Protein AF-A0A838UKL6-F1 (afdb_monomer_lite)

Secondary structure (DSSP, 8-state):
-----TT-EEEE-SEE--SSEEEEESEEEEE-TT-EE-SSEEEEE--TTS--EEEEE-SEEEE-SEEEE-TTEEEEE-TT-EEEE-S-EEE--SSS-EEEEEEEEEEE-SS-EEE-TTEEEEEEEEEE--SSEEEE-S-EEE-SEEEE-TT-EEEE-SSEEEE-S-EEE-SEEEESSEEEE-SS-EE-SSEEEE-SEEEESSEEEE-SSEEEE-S-EEES-EEEEETT-EEEE-S-B-TT-EEEEESSS-EEEETTGGGB-SEEE---TT-EEEETT---SEEEEETTTEEEEEETTEEEEEEEEES--TT-EEEEEE-SSSSEEEEEESPPPS-THHHHHHHHT-S--PPPPPP---

Foldseek 3Di:
DPQDDQDDEEEDAAEDDDQAEAEFEHYEYEDEANYEYHYQEYEYDYHPVRHAYEYEYYAEYEDAHEYEQEFRYEYEAEANHEYEYAAEYEFYHDPHEREYAYAHEYEDAHYEYEDAPRYYYHYQYYYYNYLHEYEYHEAYEYAHEYEDAANYEYEDAQYEYEYAHEYEFAYEYHYAHEYEYAPYEYEYDAEGEYAYEYAYPHEYEDAAHEYAYCEEYHHQYEYEYEAQGEYHYLYAYDQNYAYEYHYAQYEYHYNPQARHNHEYAQQAARYKYKDPLDDFDDWDADPQRWTFTHRVPHTPHTHHYDDDCVQKDWDWDDPVRNIIIIHIDRGPHHDVPVVVVVVVVPPPPDDDDDDDDD

pLDDT: mean 90.01, std 14.43, range [39.16, 98.75]

Structure (mmCIF, N/CA/C/O backbone):
data_AF-A0A838UKL6-F1
#
_entry.id   AF-A0A838UKL6-F1
#
loop_
_atom_site.group_PDB
_atom_site.id
_atom_site.type_symbol
_atom_site.label_atom_id
_atom_site.label_alt_id
_atom_site.label_comp_id
_atom_site.label_asym_id
_atom_site.label_entity_id
_atom_site.label_seq_id
_atom_site.pdbx_PDB_ins_code
_atom_site.Cartn_x
_atom_site.Cartn_y
_atom_site.Cartn_z
_atom_site.occupancy
_atom_site.B_iso_or_equiv
_atom_site.auth_seq_id
_atom_site.auth_comp_id
_atom_site.auth_asym_id
_atom_site.auth_atom_id
_atom_site.pdbx_PDB_model_num
ATOM 1 N N . MET A 1 1 ? 31.087 -0.407 -27.164 1.00 39.88 1 MET A N 1
ATOM 2 C CA . MET A 1 1 ? 30.559 0.956 -26.959 1.00 39.88 1 MET A CA 1
ATOM 3 C C . MET A 1 1 ? 29.978 1.382 -28.295 1.00 39.88 1 MET A C 1
ATOM 5 O O . MET A 1 1 ? 30.748 1.587 -29.220 1.00 39.88 1 MET A O 1
ATOM 9 N N . LEU A 1 2 ? 28.656 1.371 -28.451 1.00 46.66 2 LEU A N 1
ATOM 10 C CA . LEU A 1 2 ? 28.012 1.980 -29.616 1.00 46.66 2 LEU A CA 1
ATOM 11 C C . LEU A 1 2 ? 27.621 3.385 -29.152 1.00 46.66 2 LEU A C 1
ATOM 13 O O . LEU A 1 2 ? 26.660 3.533 -28.409 1.00 46.66 2 LEU A O 1
ATOM 17 N N . GLY A 1 3 ? 28.463 4.380 -29.434 1.00 41.91 3 GLY A N 1
ATOM 18 C CA . GLY A 1 3 ? 28.125 5.782 -29.188 1.00 41.91 3 GLY A CA 1
ATOM 19 C C . GLY A 1 3 ? 27.368 6.296 -30.402 1.00 41.91 3 GLY A C 1
ATOM 20 O O . GLY A 1 3 ? 27.997 6.527 -31.429 1.00 41.91 3 GLY A O 1
ATOM 21 N N . GLY A 1 4 ? 26.041 6.385 -30.307 1.00 44.72 4 GLY A N 1
ATOM 22 C CA . GLY A 1 4 ? 25.212 6.983 -31.352 1.00 44.72 4 GLY A CA 1
ATOM 23 C C . GLY A 1 4 ? 25.281 8.504 -31.267 1.00 44.72 4 GLY A C 1
ATOM 24 O O . GLY A 1 4 ? 25.184 9.070 -30.174 1.00 44.72 4 GLY A O 1
ATOM 25 N N . ASN A 1 5 ? 25.451 9.171 -32.407 1.00 50.12 5 ASN A N 1
ATOM 26 C CA . ASN A 1 5 ? 25.288 10.620 -32.473 1.00 50.12 5 ASN A CA 1
ATOM 27 C C . ASN A 1 5 ? 23.797 10.965 -32.302 1.00 50.12 5 ASN A C 1
ATOM 29 O O . ASN A 1 5 ? 22.925 10.111 -32.444 1.00 50.12 5 ASN A O 1
ATOM 33 N N . ALA A 1 6 ? 23.487 12.231 -32.012 1.00 45.41 6 ALA A N 1
ATOM 34 C CA . ALA A 1 6 ? 22.155 12.742 -31.647 1.00 45.41 6 ALA A CA 1
ATOM 35 C C . ALA A 1 6 ? 20.984 12.455 -32.623 1.00 45.41 6 ALA A C 1
ATOM 37 O O . ALA A 1 6 ? 19.849 12.825 -32.331 1.00 45.41 6 ALA A O 1
ATOM 38 N N . HIS A 1 7 ? 21.243 11.806 -33.760 1.00 52.06 7 HIS A N 1
ATOM 39 C CA . HIS A 1 7 ? 20.277 11.493 -34.812 1.00 52.06 7 HIS A CA 1
ATOM 40 C C . HIS A 1 7 ? 20.101 9.990 -35.081 1.00 52.06 7 HIS A C 1
ATOM 42 O O . HIS A 1 7 ? 19.285 9.626 -35.926 1.00 52.06 7 HIS A O 1
ATOM 48 N N . ASP A 1 8 ? 20.812 9.113 -34.369 1.00 72.06 8 ASP A N 1
ATOM 49 C CA . ASP A 1 8 ? 20.783 7.683 -34.667 1.00 72.06 8 ASP A CA 1
ATOM 50 C C . ASP A 1 8 ? 19.661 6.980 -33.891 1.00 72.06 8 ASP A C 1
ATOM 52 O O . ASP A 1 8 ? 19.612 6.983 -32.656 1.00 72.06 8 ASP A O 1
ATOM 56 N N . SER A 1 9 ? 18.744 6.359 -34.634 1.00 85.44 9 SER A N 1
ATOM 57 C CA . SER A 1 9 ? 17.760 5.418 -34.103 1.00 85.44 9 SER A CA 1
ATOM 58 C C . SER A 1 9 ? 18.275 3.990 -34.268 1.00 85.44 9 SER A C 1
ATOM 60 O O . SER A 1 9 ? 18.550 3.564 -35.390 1.00 85.44 9 SER A O 1
ATOM 62 N N . SER A 1 10 ? 18.365 3.228 -33.183 1.00 91.25 10 SER A N 1
ATOM 63 C CA . SER A 1 10 ? 18.747 1.811 -33.222 1.00 91.25 10 SER A CA 1
ATOM 64 C C . SER A 1 10 ? 17.587 0.925 -32.789 1.00 91.25 10 SER A C 1
ATOM 66 O O . SER A 1 10 ? 16.940 1.194 -31.782 1.00 91.25 10 SER A O 1
ATOM 68 N N . THR A 1 11 ? 17.338 -0.162 -33.515 1.00 92.69 11 THR A N 1
ATOM 69 C CA . THR A 1 11 ? 16.359 -1.181 -33.115 1.00 92.69 11 THR A CA 1
ATOM 70 C C . THR A 1 11 ? 17.072 -2.501 -32.881 1.00 92.69 11 THR A C 1
ATOM 72 O O . THR A 1 11 ? 17.776 -2.994 -33.759 1.00 92.69 11 THR A O 1
ATOM 75 N N . PHE A 1 12 ? 16.878 -3.074 -31.700 1.00 91.31 12 PHE A N 1
ATOM 76 C CA . PHE A 1 12 ? 17.316 -4.421 -31.368 1.00 91.31 12 PHE A CA 1
ATOM 77 C C . PHE A 1 12 ? 16.177 -5.402 -31.629 1.00 91.31 12 PHE A C 1
ATOM 79 O O . PHE A 1 12 ? 15.019 -5.119 -31.326 1.00 91.31 12 PHE A O 1
ATOM 86 N N . ALA A 1 13 ? 16.526 -6.556 -32.186 1.00 87.62 13 ALA A N 1
ATOM 87 C CA . ALA A 1 13 ? 15.647 -7.705 -32.326 1.00 87.62 13 ALA A CA 1
ATOM 88 C C . ALA A 1 13 ? 16.456 -8.976 -32.038 1.00 87.62 13 ALA A C 1
ATOM 90 O O . ALA A 1 13 ? 17.648 -9.042 -32.347 1.00 87.62 13 ALA A O 1
ATOM 91 N N . GLY A 1 14 ? 15.814 -9.985 -31.446 1.00 89.56 14 GLY A N 1
ATOM 92 C CA . GLY A 1 14 ? 16.476 -11.228 -31.050 1.00 89.56 14 GLY A CA 1
ATOM 93 C C . GLY A 1 14 ? 17.365 -11.079 -29.810 1.00 89.56 14 GLY A C 1
ATOM 94 O O . GLY A 1 14 ? 17.112 -10.251 -28.937 1.00 89.56 14 GLY A O 1
ATOM 95 N N . THR A 1 15 ? 18.390 -11.923 -29.694 1.00 93.88 15 THR A N 1
ATOM 96 C CA . THR A 1 15 ? 19.208 -12.010 -28.476 1.00 93.88 15 THR A CA 1
ATOM 97 C C . THR A 1 15 ? 20.397 -11.049 -28.505 1.00 93.88 15 THR A C 1
ATOM 99 O O . THR A 1 15 ? 21.258 -11.142 -29.377 1.00 93.88 15 THR A O 1
ATOM 102 N N . VAL A 1 16 ? 20.503 -10.193 -27.487 1.00 90.69 16 VAL A N 1
ATOM 103 C CA . VAL A 1 16 ? 21.698 -9.405 -27.162 1.00 90.69 16 VAL A CA 1
ATOM 104 C C . VAL A 1 16 ? 22.372 -10.040 -25.942 1.00 90.69 16 VAL A C 1
ATOM 106 O O . VAL A 1 16 ? 21.855 -9.972 -24.825 1.00 90.69 16 VAL A O 1
ATOM 109 N N . ALA A 1 17 ? 23.522 -10.681 -26.157 1.00 91.25 17 ALA A N 1
ATOM 110 C CA . ALA A 1 17 ? 24.222 -11.485 -25.153 1.00 91.25 17 ALA A CA 1
ATOM 111 C C . ALA A 1 17 ? 25.696 -11.088 -24.990 1.00 91.25 17 ALA A C 1
ATOM 113 O O . ALA A 1 17 ? 26.290 -10.453 -25.860 1.00 91.25 17 ALA A O 1
ATOM 114 N N . GLY A 1 18 ? 26.301 -11.516 -23.879 1.00 88.19 18 GLY A N 1
ATOM 115 C CA . GLY A 1 18 ? 27.735 -11.389 -23.606 1.00 88.19 18 GLY A CA 1
ATOM 116 C C . GLY A 1 18 ? 28.021 -11.038 -22.147 1.00 88.19 18 GLY A C 1
ATOM 117 O O . GLY A 1 18 ? 27.161 -10.530 -21.447 1.00 88.19 18 GLY A O 1
ATOM 118 N N . ALA A 1 19 ? 29.243 -11.263 -21.666 1.00 86.69 19 ALA A N 1
ATOM 119 C CA . ALA A 1 19 ? 29.598 -10.939 -20.277 1.00 86.69 19 ALA A CA 1
ATOM 120 C C . ALA A 1 19 ? 29.670 -9.419 -19.986 1.00 86.69 19 ALA A C 1
ATOM 122 O O . ALA A 1 19 ? 29.757 -9.012 -18.829 1.00 86.69 19 ALA A O 1
ATOM 123 N N . GLY A 1 20 ? 29.668 -8.581 -21.029 1.00 90.19 20 GLY A N 1
ATOM 124 C CA . GLY A 1 20 ? 29.875 -7.133 -20.942 1.00 90.19 20 GLY A CA 1
ATOM 125 C C . GLY A 1 20 ? 28.613 -6.305 -20.677 1.00 90.19 20 GLY A C 1
ATOM 126 O O . GLY A 1 20 ? 27.557 -6.830 -20.337 1.00 90.19 20 GLY A O 1
ATOM 127 N N . ALA A 1 21 ? 28.747 -4.990 -20.857 1.00 92.75 21 ALA A N 1
ATOM 128 C CA . ALA A 1 21 ? 27.682 -4.006 -20.676 1.00 92.75 21 ALA A CA 1
ATOM 129 C C . ALA A 1 21 ? 27.041 -3.591 -22.010 1.00 92.75 21 ALA A C 1
ATOM 131 O O . ALA A 1 21 ? 27.755 -3.305 -22.978 1.00 92.75 21 ALA A O 1
ATOM 132 N N . LEU A 1 22 ? 25.713 -3.462 -22.038 1.00 94.12 22 LEU A N 1
ATOM 133 C CA . LEU A 1 22 ? 24.995 -2.685 -23.048 1.00 94.12 22 LEU A CA 1
ATOM 134 C C . LEU A 1 22 ? 24.792 -1.263 -22.526 1.00 94.12 22 LEU A C 1
ATOM 136 O O . LEU A 1 22 ? 24.207 -1.065 -21.464 1.00 94.12 22 LEU A O 1
ATOM 140 N N . ILE A 1 23 ? 25.256 -0.269 -23.279 1.00 93.75 23 ILE A N 1
ATOM 141 C CA . ILE A 1 23 ? 25.128 1.142 -22.910 1.00 93.75 23 ILE A CA 1
ATOM 142 C C . ILE A 1 23 ? 24.381 1.864 -24.021 1.00 93.75 23 ILE A C 1
ATOM 144 O O . ILE A 1 23 ? 24.833 1.859 -25.164 1.00 93.75 23 ILE A O 1
ATOM 148 N N . PHE A 1 24 ? 23.278 2.507 -23.660 1.00 93.81 24 PHE A N 1
ATOM 149 C CA . PHE A 1 24 ? 22.563 3.468 -24.487 1.00 93.81 24 PHE A CA 1
ATOM 150 C C . PHE A 1 24 ? 23.008 4.867 -24.074 1.00 93.81 24 PHE A C 1
ATOM 152 O O . PHE A 1 24 ? 22.774 5.282 -22.936 1.00 93.81 24 PHE A O 1
ATOM 159 N N . GLY A 1 25 ? 23.717 5.546 -24.977 1.00 90.00 25 GLY A N 1
ATOM 160 C CA . GLY A 1 25 ? 24.307 6.864 -24.753 1.00 90.00 25 GLY A CA 1
ATOM 161 C C . GLY A 1 25 ? 24.012 7.793 -25.922 1.00 90.00 25 GLY A C 1
ATOM 162 O O . GLY A 1 25 ? 24.532 7.561 -27.007 1.00 90.00 25 GLY A O 1
ATOM 163 N N . GLY A 1 26 ? 23.185 8.814 -25.687 1.00 85.12 26 GLY A N 1
ATOM 164 C CA . GLY A 1 26 ? 22.577 9.656 -26.727 1.00 85.12 26 GLY A CA 1
ATOM 165 C C . GLY A 1 26 ? 21.636 8.896 -27.682 1.00 85.12 26 GLY A C 1
ATOM 166 O O . GLY A 1 26 ? 21.793 7.695 -27.898 1.00 85.12 26 GLY A O 1
ATOM 167 N N . GLY A 1 27 ? 20.656 9.592 -28.263 1.00 90.56 27 GLY A N 1
ATOM 168 C CA . GLY A 1 27 ? 19.830 9.074 -29.364 1.00 90.56 27 GLY A CA 1
ATOM 169 C C . GLY A 1 27 ? 18.604 8.261 -28.932 1.00 90.56 27 GLY A C 1
ATOM 170 O O . GLY A 1 27 ? 18.141 8.348 -27.791 1.00 90.56 27 GLY A O 1
ATOM 171 N N . THR A 1 28 ? 18.044 7.492 -29.872 1.00 93.69 28 THR A N 1
ATOM 172 C CA . THR A 1 28 ? 16.815 6.707 -29.658 1.00 93.69 28 THR A CA 1
ATOM 173 C C . THR A 1 28 ? 17.064 5.218 -29.883 1.00 93.69 28 THR A C 1
ATOM 175 O O . THR A 1 28 ? 17.643 4.814 -30.888 1.00 93.69 28 THR A O 1
ATOM 178 N N . TYR A 1 29 ? 16.577 4.382 -28.975 1.00 95.25 29 TYR A N 1
ATOM 179 C CA . TYR A 1 29 ? 16.704 2.932 -29.022 1.00 95.25 29 TYR A CA 1
ATOM 180 C C . TYR A 1 29 ? 15.324 2.284 -28.956 1.00 95.25 29 TYR A C 1
ATOM 182 O O . TYR A 1 29 ? 14.419 2.778 -28.292 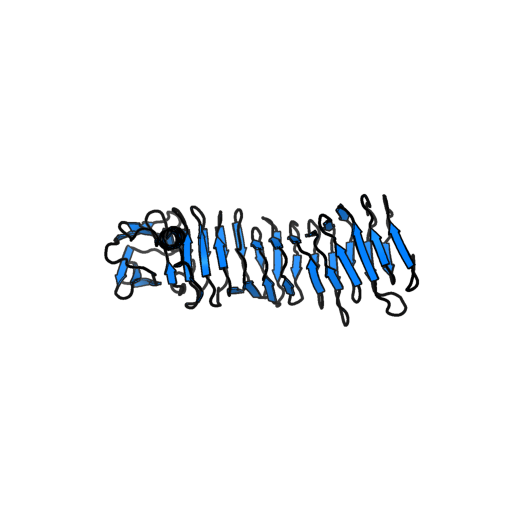1.00 95.25 29 TYR A O 1
ATOM 190 N N . THR A 1 30 ? 15.150 1.160 -29.634 1.00 95.88 30 THR A N 1
ATOM 191 C CA . THR A 1 30 ? 13.955 0.321 -29.525 1.00 95.88 30 THR A CA 1
ATOM 192 C C . THR A 1 30 ? 14.387 -1.098 -29.198 1.00 95.88 30 THR A C 1
ATOM 194 O O . THR A 1 30 ? 15.176 -1.694 -29.930 1.00 95.88 30 THR A O 1
ATOM 197 N N . LEU A 1 31 ? 13.872 -1.648 -28.103 1.00 95.69 31 LEU A N 1
ATOM 198 C CA . LEU A 1 31 ? 13.895 -3.079 -27.833 1.00 95.69 31 LEU A CA 1
ATOM 199 C C . LEU A 1 31 ? 12.661 -3.671 -28.514 1.00 95.69 31 LEU A C 1
ATOM 201 O O . LEU A 1 31 ? 11.549 -3.547 -28.004 1.00 95.69 31 LEU A O 1
ATOM 205 N N . GLY A 1 32 ? 12.844 -4.235 -29.707 1.00 90.69 32 GLY A N 1
ATOM 206 C CA . GLY A 1 32 ? 11.759 -4.797 -30.503 1.00 90.69 32 GLY A CA 1
ATOM 207 C C . GLY A 1 32 ? 11.130 -6.028 -29.849 1.00 90.69 32 GLY A C 1
ATOM 208 O O . GLY A 1 32 ? 11.740 -6.676 -28.992 1.00 90.69 32 GLY A O 1
ATOM 209 N N . ALA A 1 33 ? 9.930 -6.394 -30.301 1.00 89.19 33 ALA A N 1
ATOM 210 C CA . ALA A 1 33 ? 9.250 -7.595 -29.828 1.00 89.19 33 ALA A CA 1
ATOM 211 C C . ALA A 1 33 ? 10.145 -8.838 -29.984 1.00 89.19 33 ALA A C 1
ATOM 213 O O . ALA A 1 33 ? 10.768 -9.049 -31.025 1.00 89.19 33 ALA A O 1
ATOM 214 N N . GLY A 1 34 ? 10.222 -9.657 -28.931 1.00 84.12 34 GLY A N 1
ATOM 215 C CA . GLY A 1 34 ? 11.091 -10.838 -28.897 1.00 84.12 34 GLY A CA 1
ATOM 216 C C . GLY A 1 34 ? 12.568 -10.542 -28.607 1.00 84.12 34 GLY A C 1
ATOM 217 O O . GLY A 1 34 ? 13.389 -11.451 -28.716 1.00 84.12 34 GLY A O 1
ATOM 218 N N . THR A 1 35 ? 12.925 -9.308 -28.234 1.00 92.81 35 THR A N 1
ATOM 219 C CA . THR A 1 35 ? 14.281 -9.000 -27.758 1.00 92.81 35 THR A CA 1
ATOM 220 C C . THR A 1 35 ? 14.569 -9.723 -26.444 1.00 92.81 35 THR A C 1
ATOM 222 O O . THR A 1 35 ? 13.819 -9.599 -25.475 1.00 92.81 35 THR A O 1
ATOM 225 N N . ILE A 1 36 ? 15.690 -10.442 -26.396 1.00 92.62 36 ILE A N 1
ATOM 226 C CA . ILE A 1 36 ? 16.191 -11.118 -25.197 1.00 92.62 36 ILE A CA 1
ATOM 227 C C . ILE A 1 36 ? 17.514 -10.466 -24.804 1.00 92.62 36 ILE A C 1
ATOM 229 O O . ILE A 1 36 ? 18.446 -10.410 -25.601 1.00 92.62 36 ILE A O 1
ATOM 233 N N . LEU A 1 37 ? 17.606 -9.990 -23.565 1.00 94.81 37 LEU A N 1
ATOM 234 C CA . LEU A 1 37 ? 18.792 -9.334 -23.021 1.00 94.81 37 LEU A CA 1
ATOM 235 C C . LEU A 1 37 ? 19.449 -10.256 -21.986 1.00 94.81 37 LEU A C 1
ATOM 237 O O . LEU A 1 37 ? 18.844 -10.548 -20.955 1.00 94.81 37 LEU A O 1
ATOM 241 N N . THR A 1 38 ? 20.673 -10.723 -22.244 1.00 95.12 38 THR A N 1
ATOM 242 C CA . THR A 1 38 ? 21.404 -11.636 -21.332 1.00 95.12 38 THR A CA 1
ATOM 243 C C . THR A 1 38 ? 22.799 -11.141 -20.963 1.00 95.12 38 THR A C 1
ATOM 245 O O . THR A 1 38 ? 23.640 -11.912 -20.501 1.00 95.12 38 THR A O 1
ATOM 248 N N . MET A 1 39 ? 23.075 -9.870 -21.225 1.00 95.44 39 MET A N 1
ATOM 249 C CA . MET A 1 39 ? 24.298 -9.208 -20.798 1.00 95.44 39 MET A CA 1
ATOM 250 C C . MET A 1 39 ? 24.309 -8.928 -19.291 1.00 95.44 39 MET A C 1
ATOM 252 O O . MET A 1 39 ? 23.267 -8.960 -18.638 1.00 95.44 39 MET A O 1
ATOM 256 N N . SER A 1 40 ? 25.491 -8.670 -18.726 1.00 95.94 40 SER A N 1
ATOM 257 C CA . SER A 1 40 ? 25.637 -8.484 -17.274 1.00 95.94 40 SER A CA 1
ATOM 258 C C . SER A 1 40 ? 25.075 -7.151 -16.784 1.00 95.94 40 SER A C 1
ATOM 260 O O . SER A 1 40 ? 24.591 -7.061 -15.655 1.00 95.94 40 SER A O 1
ATOM 262 N N . SER A 1 41 ? 25.140 -6.116 -17.625 1.00 96.62 41 SER A N 1
ATOM 263 C CA . SER A 1 41 ? 24.642 -4.780 -17.303 1.00 96.62 41 SER A CA 1
ATOM 264 C C . SER A 1 41 ? 24.001 -4.081 -18.500 1.00 96.62 41 SER A C 1
ATOM 266 O O . SER A 1 41 ? 24.438 -4.226 -19.643 1.00 96.62 41 SER A O 1
ATOM 268 N N . TRP A 1 42 ? 22.961 -3.303 -18.213 1.00 97.38 42 TRP A N 1
ATOM 269 C CA . TRP A 1 42 ? 22.265 -2.436 -19.150 1.00 97.38 42 TRP A CA 1
ATOM 270 C C . TRP A 1 42 ? 22.193 -1.044 -18.534 1.00 97.38 42 TRP A C 1
ATOM 272 O O . TRP A 1 42 ? 21.596 -0.857 -17.474 1.00 97.38 42 TRP A O 1
ATOM 282 N N . THR A 1 43 ? 22.822 -0.068 -19.182 1.00 97.31 43 THR A N 1
ATOM 283 C CA . THR A 1 43 ? 22.849 1.317 -18.715 1.00 97.31 43 THR A CA 1
ATOM 284 C C . THR A 1 43 ? 22.248 2.251 -19.751 1.00 97.31 43 THR A C 1
ATOM 286 O O . THR A 1 43 ? 22.687 2.276 -20.899 1.00 97.31 43 THR A O 1
ATOM 289 N N . MET A 1 44 ? 21.291 3.068 -19.324 1.00 97.38 44 MET A N 1
ATOM 290 C CA . MET A 1 44 ? 20.838 4.255 -20.042 1.00 97.38 44 MET A CA 1
ATOM 291 C C . MET A 1 44 ? 21.480 5.471 -19.386 1.00 97.38 44 MET A C 1
ATOM 293 O O . MET A 1 44 ? 21.282 5.700 -18.192 1.00 97.38 44 MET A O 1
ATOM 297 N N . ARG A 1 45 ? 22.246 6.251 -20.148 1.00 94.12 45 ARG A N 1
ATOM 298 C CA . ARG A 1 45 ? 22.877 7.475 -19.647 1.00 94.12 45 ARG A CA 1
ATOM 299 C C . ARG A 1 45 ? 22.957 8.547 -20.714 1.00 94.12 45 ARG A C 1
ATOM 301 O O . ARG A 1 45 ? 23.047 8.230 -21.894 1.00 94.12 45 ARG A O 1
ATOM 308 N N . GLN A 1 46 ? 22.977 9.802 -20.289 1.00 89.75 46 GLN A N 1
ATOM 309 C CA . GLN A 1 46 ? 23.197 10.940 -21.175 1.00 89.75 46 GLN A CA 1
ATOM 310 C C . GLN A 1 46 ? 24.418 10.717 -22.095 1.00 89.75 46 GLN A C 1
ATOM 312 O O . GLN A 1 46 ? 25.434 10.148 -21.681 1.00 89.75 46 GLN A O 1
ATOM 317 N N . GLY A 1 47 ? 24.299 11.126 -23.362 1.00 82.19 47 GLY A N 1
ATOM 318 C CA . GLY A 1 47 ? 25.398 11.072 -24.332 1.00 82.19 47 GLY A CA 1
ATOM 319 C C . GLY A 1 47 ? 26.538 12.042 -23.993 1.00 82.19 47 GLY A C 1
ATOM 320 O O . GLY A 1 47 ? 26.384 12.908 -23.134 1.00 82.19 47 GLY A O 1
ATOM 321 N N . GLY A 1 48 ? 27.674 11.919 -24.692 1.00 77.25 48 GLY A N 1
ATOM 322 C CA . GLY A 1 48 ? 28.883 12.722 -24.434 1.00 77.25 48 GLY A CA 1
ATOM 323 C C . GLY A 1 48 ? 28.670 14.241 -24.485 1.00 77.25 48 GLY A C 1
ATOM 324 O O . GLY A 1 48 ? 29.283 14.957 -23.700 1.00 77.25 48 GLY A O 1
ATOM 325 N N . ASP A 1 49 ? 27.733 14.706 -25.318 1.00 79.44 49 ASP A N 1
ATOM 326 C CA . ASP A 1 49 ? 27.415 16.133 -25.504 1.00 79.44 49 ASP A CA 1
ATOM 327 C C . ASP A 1 49 ? 26.171 16.587 -24.730 1.00 79.44 49 ASP A C 1
ATOM 329 O O . ASP A 1 49 ? 25.542 17.592 -25.050 1.00 79.44 49 ASP A O 1
ATOM 333 N N . GLY A 1 50 ? 25.752 15.814 -23.732 1.00 82.12 50 GLY A N 1
ATOM 334 C CA . GLY A 1 50 ? 24.563 16.139 -22.963 1.00 82.12 50 GLY A CA 1
ATOM 335 C C . GLY A 1 50 ? 23.244 15.676 -23.600 1.00 82.12 50 GLY A C 1
ATOM 336 O O . GLY A 1 50 ? 22.171 16.064 -23.136 1.00 82.12 50 GLY A O 1
ATOM 337 N N . GLN A 1 51 ? 23.305 14.822 -24.621 1.00 87.25 51 GLN A N 1
ATOM 338 C CA . GLN A 1 51 ? 22.123 14.400 -25.369 1.00 87.25 51 GLN A CA 1
ATOM 339 C C . GLN A 1 51 ? 21.239 13.427 -24.593 1.00 87.25 51 GLN A C 1
ATOM 341 O O . GLN A 1 51 ? 21.733 12.490 -23.956 1.00 87.25 51 GLN A O 1
ATOM 346 N N . ALA A 1 52 ? 19.928 13.641 -24.711 1.00 92.00 52 ALA A N 1
ATOM 347 C CA . ALA A 1 52 ? 18.916 12.761 -24.154 1.00 92.00 52 ALA A CA 1
ATOM 348 C C . ALA A 1 52 ? 19.001 11.351 -24.758 1.00 92.00 52 ALA A C 1
ATOM 350 O O . ALA A 1 52 ? 19.408 11.169 -25.911 1.00 92.00 52 ALA A O 1
ATOM 351 N N . VAL A 1 53 ? 18.579 10.358 -23.976 1.00 95.69 53 VAL A N 1
ATOM 352 C CA . VAL A 1 53 ? 18.380 8.979 -24.443 1.00 95.69 53 VAL A CA 1
ATOM 353 C C . VAL A 1 53 ? 16.915 8.624 -24.338 1.00 95.69 53 VAL A C 1
ATOM 355 O O . VAL A 1 53 ? 16.350 8.708 -23.250 1.00 95.69 53 VAL A O 1
ATOM 358 N N . THR A 1 54 ? 16.326 8.157 -25.431 1.00 96.06 54 THR A N 1
ATOM 359 C CA . THR A 1 54 ? 14.988 7.557 -25.408 1.00 96.06 54 THR A CA 1
ATOM 360 C C . THR A 1 54 ? 15.089 6.073 -25.724 1.00 96.06 54 THR A C 1
ATOM 362 O O . THR A 1 54 ? 15.727 5.706 -26.703 1.00 96.06 54 THR A O 1
ATOM 365 N N . THR A 1 55 ? 14.455 5.217 -24.929 1.00 97.38 55 THR A N 1
ATOM 366 C CA . THR A 1 55 ? 14.355 3.780 -25.203 1.00 97.38 55 THR A CA 1
ATOM 367 C C . THR A 1 55 ? 12.897 3.358 -25.202 1.00 97.38 55 THR A C 1
ATOM 369 O O . THR A 1 55 ? 12.233 3.518 -24.185 1.00 97.38 55 THR A O 1
ATOM 372 N N . ALA A 1 56 ? 12.415 2.770 -26.291 1.00 97.69 56 ALA A N 1
ATOM 373 C CA . ALA A 1 56 ? 11.101 2.139 -26.352 1.00 97.69 56 ALA A CA 1
ATOM 374 C C . ALA A 1 56 ? 11.201 0.631 -26.096 1.00 97.69 56 ALA A C 1
ATOM 376 O O . ALA A 1 56 ? 12.060 -0.046 -26.666 1.00 97.69 56 ALA A O 1
ATOM 377 N N . VAL A 1 57 ? 10.320 0.103 -25.248 1.00 97.50 57 VAL A N 1
ATOM 378 C CA . VAL A 1 57 ? 10.114 -1.335 -25.041 1.00 97.50 57 VAL A CA 1
ATOM 379 C C . VAL A 1 57 ? 8.881 -1.755 -25.824 1.00 97.50 57 VAL A C 1
ATOM 381 O O . VAL A 1 57 ? 7.785 -1.317 -25.488 1.00 97.50 57 VAL A O 1
ATOM 384 N N . ASN A 1 58 ? 9.069 -2.631 -26.813 1.00 93.69 58 ASN A N 1
ATOM 385 C CA . ASN A 1 58 ? 7.988 -3.223 -27.593 1.00 93.69 58 ASN A CA 1
ATOM 386 C C . ASN A 1 58 ? 7.888 -4.720 -27.267 1.00 93.69 58 ASN A C 1
ATOM 388 O O . ASN A 1 58 ? 8.858 -5.470 -27.394 1.00 93.69 58 ASN A O 1
ATOM 392 N N . GLY A 1 59 ? 6.708 -5.182 -26.878 1.00 94.00 59 GLY A N 1
ATOM 393 C CA . GLY A 1 59 ? 6.467 -6.525 -26.367 1.00 94.00 59 GLY A CA 1
ATOM 394 C C . GLY A 1 59 ? 6.893 -6.713 -24.908 1.00 94.00 59 GLY A C 1
ATOM 395 O O . GLY A 1 59 ? 6.886 -5.795 -24.088 1.00 94.00 59 GLY A O 1
ATOM 396 N N . ILE A 1 60 ? 7.237 -7.954 -24.563 1.00 94.31 60 ILE A N 1
ATOM 397 C CA . ILE A 1 60 ? 7.648 -8.337 -23.209 1.00 94.31 60 ILE A CA 1
ATOM 398 C C . ILE A 1 60 ? 9.163 -8.512 -23.188 1.00 94.31 60 ILE A C 1
ATOM 400 O O . ILE A 1 60 ? 9.687 -9.457 -23.776 1.00 94.31 60 ILE A O 1
ATOM 404 N N . VAL A 1 61 ? 9.856 -7.645 -22.454 1.00 95.88 61 VAL A N 1
ATOM 405 C CA . VAL A 1 61 ? 11.296 -7.751 -22.205 1.00 95.88 61 VAL A CA 1
ATOM 406 C C . VAL A 1 61 ? 11.510 -8.124 -20.744 1.00 95.88 61 VAL A C 1
ATOM 408 O O . VAL A 1 61 ? 11.104 -7.397 -19.841 1.00 95.88 61 VAL A O 1
ATOM 411 N N . SER A 1 62 ? 12.153 -9.267 -20.500 1.00 95.19 62 SER A N 1
ATOM 412 C CA . SER A 1 62 ? 12.646 -9.645 -19.171 1.00 95.19 62 SER A CA 1
ATOM 413 C C . SER A 1 62 ? 14.161 -9.517 -19.129 1.00 95.19 62 SER A C 1
ATOM 415 O O . SER A 1 62 ? 14.840 -10.002 -20.032 1.00 95.19 62 SER A O 1
ATOM 417 N N . TYR A 1 63 ? 14.691 -8.893 -18.081 1.00 96.50 63 TYR A N 1
ATOM 418 C CA . TYR A 1 63 ? 16.124 -8.663 -17.943 1.00 96.50 63 TYR A CA 1
ATOM 419 C C . TYR A 1 63 ? 16.619 -9.027 -16.539 1.00 96.50 63 TYR A C 1
ATOM 421 O O . TYR A 1 63 ? 16.061 -8.581 -15.535 1.00 96.50 63 TYR A O 1
ATOM 429 N N . GLY A 1 64 ? 17.634 -9.893 -16.477 1.00 95.88 64 GLY A N 1
ATOM 430 C CA . GLY A 1 64 ? 18.189 -10.441 -15.230 1.00 95.88 64 GLY A CA 1
ATOM 431 C C . GLY A 1 64 ? 19.533 -9.856 -14.802 1.00 95.88 64 GLY A C 1
ATOM 432 O O . GLY A 1 64 ? 19.968 -10.112 -13.684 1.00 95.88 64 GLY A O 1
ATOM 433 N N . GLY A 1 65 ? 20.195 -9.088 -15.670 1.00 96.38 65 GLY A N 1
ATOM 434 C CA . GLY A 1 65 ? 21.421 -8.377 -15.311 1.00 96.38 65 GLY A CA 1
ATOM 435 C C . GLY A 1 65 ? 21.140 -7.103 -14.510 1.00 96.38 65 GLY A C 1
ATOM 436 O O . GLY A 1 65 ? 19.991 -6.764 -14.221 1.00 96.38 65 GLY A O 1
ATOM 437 N N . ALA A 1 66 ? 22.200 -6.369 -14.176 1.00 97.31 66 ALA A N 1
ATOM 438 C CA . ALA A 1 66 ? 22.077 -5.084 -13.497 1.00 97.31 66 ALA A CA 1
ATOM 439 C C . ALA A 1 66 ? 21.541 -4.014 -14.463 1.00 97.31 66 ALA A C 1
ATOM 441 O O . ALA A 1 66 ? 22.101 -3.817 -15.545 1.00 97.31 66 ALA A O 1
ATOM 442 N N . PHE A 1 67 ? 20.467 -3.323 -14.092 1.00 98.38 67 PHE A N 1
ATOM 443 C CA . PHE A 1 67 ? 19.902 -2.206 -14.847 1.00 98.38 67 PHE A CA 1
ATOM 444 C C . PHE A 1 67 ? 20.234 -0.873 -14.169 1.00 98.38 67 PHE A C 1
ATOM 446 O O . PHE A 1 67 ? 20.105 -0.736 -12.955 1.00 98.38 67 PHE A O 1
ATOM 453 N N . SER A 1 68 ? 20.652 0.125 -14.945 1.00 98.31 68 SER A N 1
ATOM 454 C CA . SER A 1 68 ? 20.842 1.487 -14.448 1.00 98.31 68 SER A CA 1
ATOM 455 C C . SER A 1 68 ? 20.270 2.496 -15.431 1.00 98.31 68 SER A C 1
ATOM 457 O O . SER A 1 68 ? 20.726 2.593 -16.571 1.00 98.31 68 SER A O 1
ATOM 459 N N . GLN A 1 69 ? 19.290 3.264 -14.976 1.00 98.44 69 GLN A N 1
ATOM 460 C CA . GLN A 1 69 ? 18.743 4.398 -15.697 1.00 98.44 69 GLN A CA 1
ATOM 461 C C . GLN A 1 69 ? 19.197 5.692 -15.027 1.00 98.44 69 GLN A C 1
ATOM 463 O O . GLN A 1 69 ? 18.891 5.934 -13.862 1.00 98.44 69 GLN A O 1
ATOM 468 N N . GLN A 1 70 ? 19.939 6.513 -15.765 1.00 97.62 70 GLN A N 1
ATOM 469 C CA . GLN A 1 70 ? 20.514 7.759 -15.261 1.00 97.62 70 GLN A CA 1
ATOM 470 C C . GLN A 1 70 ? 19.712 8.987 -15.717 1.00 97.62 70 GLN A C 1
ATOM 472 O O . GLN A 1 70 ? 18.696 8.871 -16.410 1.00 97.62 70 GLN A O 1
ATOM 477 N N . SER A 1 71 ? 20.174 10.177 -15.334 1.00 96.50 71 SER A N 1
ATOM 478 C CA . SER A 1 71 ? 19.546 11.448 -15.683 1.00 96.50 71 SER A CA 1
ATOM 479 C C . SER A 1 71 ? 19.458 11.667 -17.191 1.00 96.50 71 SER A C 1
ATOM 481 O O . SER A 1 71 ? 20.297 11.200 -17.966 1.00 96.50 71 SER A O 1
ATOM 483 N N . HIS A 1 72 ? 18.442 12.432 -17.597 1.00 95.69 72 HIS A N 1
ATOM 484 C CA . HIS A 1 72 ? 18.210 12.815 -18.991 1.00 95.69 72 HIS A CA 1
ATOM 485 C C . HIS A 1 72 ? 17.895 11.618 -19.905 1.00 95.69 72 HIS A C 1
ATOM 487 O O . HIS A 1 72 ? 18.233 11.593 -21.091 1.00 95.69 72 HIS A O 1
ATOM 493 N N . THR A 1 73 ? 17.238 10.606 -19.341 1.00 97.75 73 THR A N 1
ATOM 494 C CA . THR A 1 73 ? 16.820 9.410 -20.069 1.00 97.75 73 THR A CA 1
ATOM 495 C C . THR A 1 73 ? 15.315 9.206 -19.947 1.00 97.75 73 THR A C 1
ATOM 497 O O . THR A 1 73 ? 14.718 9.476 -18.904 1.00 97.75 73 THR A O 1
ATOM 500 N N . THR A 1 74 ? 14.701 8.710 -21.016 1.00 97.94 74 THR A N 1
ATOM 501 C CA . THR A 1 74 ? 13.287 8.343 -21.075 1.00 97.94 74 THR A CA 1
ATOM 502 C C . THR A 1 74 ? 13.164 6.900 -21.537 1.00 97.94 74 THR A C 1
ATOM 504 O O . THR A 1 74 ? 13.637 6.539 -22.610 1.00 97.94 74 THR A O 1
ATOM 507 N N . LEU A 1 75 ? 12.526 6.067 -20.729 1.00 98.50 75 LEU A N 1
ATOM 508 C CA . LEU A 1 75 ? 12.123 4.712 -21.074 1.00 98.50 75 LEU A CA 1
ATOM 509 C C . LEU A 1 75 ? 10.609 4.719 -21.316 1.00 98.50 75 LEU A C 1
ATOM 511 O O . LEU A 1 75 ? 9.853 5.109 -20.428 1.00 98.50 75 LEU A O 1
ATOM 515 N N . THR A 1 76 ? 10.158 4.309 -22.497 1.00 98.44 76 THR A N 1
ATOM 516 C CA . THR A 1 76 ? 8.736 4.228 -22.844 1.00 98.44 76 THR A CA 1
ATOM 517 C C . THR A 1 76 ? 8.282 2.774 -22.933 1.00 98.44 76 THR A C 1
ATOM 519 O O . THR A 1 76 ? 8.960 1.931 -23.521 1.00 98.44 76 THR A O 1
ATOM 522 N N . ILE A 1 77 ? 7.131 2.468 -22.335 1.00 98.50 77 ILE A N 1
ATOM 523 C CA . ILE A 1 77 ? 6.490 1.149 -22.387 1.00 98.50 77 ILE A CA 1
ATOM 524 C C . ILE A 1 77 ? 5.068 1.360 -22.907 1.00 98.50 77 ILE A C 1
ATOM 526 O O . ILE A 1 77 ? 4.248 1.990 -22.233 1.00 98.50 77 ILE A O 1
ATOM 530 N N . ALA A 1 78 ? 4.776 0.897 -24.122 1.00 97.31 78 ALA A N 1
ATOM 531 C CA . ALA A 1 78 ? 3.481 1.135 -24.754 1.00 97.31 78 ALA A CA 1
ATOM 532 C C . ALA A 1 78 ? 2.375 0.226 -24.186 1.00 97.31 78 ALA A C 1
ATOM 534 O O . ALA A 1 78 ? 2.621 -0.689 -23.399 1.00 97.31 78 ALA A O 1
ATOM 535 N N . ALA A 1 79 ? 1.123 0.499 -2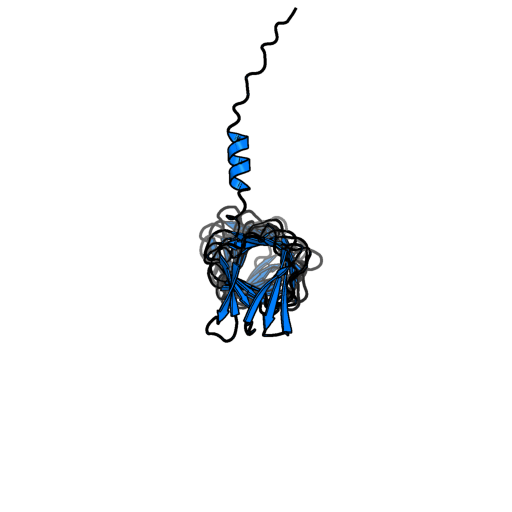4.564 1.00 97.31 79 ALA A N 1
ATOM 536 C CA . ALA A 1 79 ? -0.023 -0.287 -24.116 1.00 97.31 79 ALA A CA 1
ATOM 537 C C . ALA A 1 79 ? 0.147 -1.772 -24.486 1.00 97.31 79 ALA A C 1
ATOM 539 O O . ALA A 1 79 ? 0.366 -2.105 -25.646 1.00 97.31 79 ALA A O 1
ATOM 540 N N . GLY A 1 80 ? 0.019 -2.659 -23.496 1.00 96.50 80 GLY A N 1
ATOM 541 C CA . GLY A 1 80 ? 0.215 -4.105 -23.663 1.00 96.50 80 GLY A CA 1
ATOM 542 C C . GLY A 1 80 ? 1.662 -4.586 -23.493 1.00 96.50 80 GLY A C 1
ATOM 543 O O . GLY A 1 80 ? 1.870 -5.773 -23.229 1.00 96.50 80 GLY A O 1
ATOM 544 N N . ASP A 1 81 ? 2.640 -3.680 -23.540 1.00 98.12 81 ASP A N 1
ATOM 545 C CA . ASP A 1 81 ? 4.059 -4.003 -23.405 1.00 98.12 81 ASP A CA 1
ATOM 546 C C . ASP A 1 81 ? 4.507 -4.037 -21.941 1.00 98.12 81 ASP A C 1
ATOM 548 O O . ASP A 1 81 ? 3.880 -3.454 -21.043 1.00 98.12 81 ASP A O 1
ATOM 552 N N . LYS A 1 82 ? 5.600 -4.764 -21.679 1.00 97.62 82 LYS A N 1
ATOM 553 C CA . LYS A 1 82 ? 6.118 -4.980 -20.324 1.00 97.62 82 LYS A CA 1
ATOM 554 C C . LYS A 1 82 ? 7.637 -4.952 -20.283 1.00 97.62 82 LYS A C 1
ATOM 556 O O . LYS A 1 82 ? 8.290 -5.702 -21.008 1.00 97.62 82 LYS A O 1
ATOM 561 N N . LEU A 1 83 ? 8.186 -4.200 -19.333 1.00 98.00 83 LEU A N 1
ATOM 562 C CA . LEU A 1 83 ? 9.559 -4.388 -18.874 1.00 98.00 83 LEU A CA 1
ATOM 563 C C . LEU A 1 83 ? 9.550 -5.089 -17.515 1.00 98.00 83 LEU A C 1
ATOM 565 O O . LEU A 1 83 ? 9.056 -4.537 -16.532 1.00 98.00 83 LEU A O 1
ATOM 569 N N . ARG A 1 84 ? 10.127 -6.289 -17.447 1.00 97.31 84 ARG A N 1
ATOM 570 C CA . ARG A 1 84 ? 10.284 -7.064 -16.213 1.00 97.31 84 ARG A CA 1
ATOM 571 C C . ARG A 1 84 ? 11.753 -7.128 -15.809 1.00 97.31 84 ARG A C 1
ATOM 573 O O . ARG A 1 84 ? 12.555 -7.820 -16.433 1.00 97.31 84 ARG A O 1
ATOM 580 N N . LEU A 1 85 ? 12.098 -6.432 -14.736 1.00 97.81 85 LEU A N 1
ATOM 581 C CA . LEU A 1 85 ? 13.434 -6.437 -14.149 1.00 97.81 85 LEU A CA 1
ATOM 582 C C . LEU A 1 85 ? 13.502 -7.529 -13.082 1.00 97.81 85 LEU A C 1
ATOM 584 O O . LEU A 1 85 ? 12.695 -7.555 -12.158 1.00 97.81 85 LEU A O 1
ATOM 588 N N . THR A 1 86 ? 14.424 -8.466 -13.264 1.00 96.44 86 THR A N 1
ATOM 589 C CA . THR A 1 86 ? 14.629 -9.632 -12.384 1.00 96.44 86 THR A CA 1
ATOM 590 C C . THR A 1 86 ? 16.005 -9.635 -11.720 1.00 96.44 86 THR A C 1
ATOM 592 O O . THR A 1 86 ? 16.207 -10.362 -10.753 1.00 96.44 86 THR A O 1
ATOM 595 N N . GLY A 1 87 ? 16.933 -8.820 -12.227 1.00 96.81 87 GLY A N 1
ATOM 596 C CA . GLY A 1 87 ? 18.168 -8.443 -11.545 1.00 96.81 87 GLY A CA 1
ATOM 597 C C . GLY A 1 87 ? 18.033 -7.083 -10.866 1.00 96.81 87 GLY A C 1
ATOM 598 O O . GLY A 1 87 ? 16.994 -6.437 -10.971 1.00 96.81 87 GLY A O 1
ATOM 599 N N . ALA A 1 88 ? 19.102 -6.642 -10.198 1.00 97.31 88 ALA A N 1
ATOM 600 C CA . ALA A 1 88 ? 19.126 -5.352 -9.512 1.00 97.31 88 ALA A CA 1
ATOM 601 C C . ALA A 1 88 ? 18.937 -4.175 -10.482 1.00 97.31 88 ALA A C 1
ATOM 603 O O . ALA A 1 88 ? 19.523 -4.159 -11.567 1.00 97.31 88 ALA A O 1
ATOM 604 N N . ALA A 1 89 ? 18.183 -3.160 -10.067 1.00 98.38 89 ALA A N 1
ATOM 605 C CA . ALA A 1 89 ? 17.892 -1.979 -10.867 1.00 98.38 89 ALA A CA 1
ATOM 606 C C . ALA A 1 89 ? 18.036 -0.687 -10.062 1.00 98.38 89 ALA A C 1
ATOM 608 O O . ALA A 1 89 ? 17.528 -0.575 -8.946 1.00 98.38 89 ALA A O 1
ATOM 609 N N . SER A 1 90 ? 18.666 0.320 -10.663 1.00 98.31 90 SER A N 1
ATOM 610 C CA . SER A 1 90 ? 18.713 1.682 -10.134 1.00 98.31 90 SER A CA 1
ATOM 611 C C . SER A 1 90 ? 18.166 2.687 -11.141 1.00 98.31 90 SER A C 1
ATOM 613 O O . SER A 1 90 ? 18.532 2.677 -12.315 1.00 98.31 90 SER A O 1
ATOM 615 N N . PHE A 1 91 ? 17.299 3.572 -10.664 1.00 98.62 91 PHE A N 1
ATOM 616 C CA . PHE A 1 91 ? 16.790 4.723 -11.397 1.00 98.62 91 PHE A CA 1
ATOM 617 C C . PHE A 1 91 ? 17.266 5.965 -10.658 1.00 98.62 91 PHE A C 1
ATOM 619 O O . PHE A 1 91 ? 17.001 6.097 -9.465 1.00 98.62 91 PHE A O 1
ATOM 626 N N . THR A 1 92 ? 17.994 6.846 -11.333 1.00 98.38 92 THR A N 1
ATOM 627 C CA . THR A 1 92 ? 18.590 8.024 -10.702 1.00 98.38 92 THR A CA 1
ATOM 628 C C . THR A 1 92 ? 18.618 9.181 -11.688 1.00 98.38 92 THR A C 1
ATOM 630 O O . THR A 1 92 ? 19.386 9.169 -12.648 1.00 98.38 92 THR A O 1
ATOM 633 N N . GLY A 1 93 ? 17.801 10.198 -11.442 1.00 96.62 93 GLY A N 1
ATOM 634 C CA . GLY A 1 93 ? 17.926 11.505 -12.071 1.00 96.62 93 GLY A CA 1
ATOM 635 C C . GLY A 1 93 ? 18.945 12.397 -11.360 1.00 96.62 93 GLY A C 1
ATOM 636 O O . GLY A 1 93 ? 19.567 12.031 -10.362 1.00 96.62 93 GLY A O 1
ATOM 637 N N . SER A 1 94 ? 19.138 13.595 -11.902 1.00 94.38 94 SER A N 1
ATOM 638 C CA . SER A 1 94 ? 19.932 14.650 -11.265 1.00 94.38 94 SER A CA 1
ATOM 639 C C . SER A 1 94 ? 19.300 16.005 -11.560 1.00 94.38 94 SER A C 1
ATOM 641 O O . SER A 1 94 ? 18.233 16.290 -11.033 1.00 94.38 94 SER A O 1
ATOM 643 N N . PHE A 1 95 ? 19.884 16.814 -12.445 1.00 93.19 95 PHE A N 1
ATOM 644 C CA . PHE A 1 95 ? 19.239 18.029 -12.946 1.00 93.19 95 PHE A CA 1
ATOM 645 C C . PHE A 1 95 ? 18.042 17.698 -13.852 1.00 93.19 95 PHE A C 1
ATOM 647 O O . PHE A 1 95 ? 16.988 18.314 -13.747 1.00 93.19 95 PHE A O 1
ATOM 654 N N . PHE A 1 96 ? 18.193 16.676 -14.699 1.00 95.12 96 PHE A N 1
ATOM 655 C CA . PHE A 1 96 ? 17.111 16.114 -15.506 1.00 95.12 96 PHE A CA 1
ATOM 656 C C . PHE A 1 96 ? 16.629 14.787 -14.913 1.00 95.12 96 PHE A C 1
ATOM 658 O O . PHE A 1 96 ? 17.454 14.038 -14.366 1.00 95.12 96 PHE A O 1
ATOM 665 N N . PRO A 1 97 ? 15.336 14.458 -15.063 1.00 97.00 97 PRO A N 1
ATOM 666 C CA . PRO A 1 97 ? 14.795 13.238 -14.497 1.00 97.00 97 PRO A CA 1
ATOM 667 C C . PRO A 1 97 ? 15.306 11.986 -15.216 1.00 97.00 97 PRO A C 1
ATOM 669 O O . PRO A 1 97 ? 15.681 12.019 -16.395 1.00 97.00 97 PRO A O 1
ATOM 672 N N . ALA A 1 98 ? 15.275 10.865 -14.500 1.00 98.25 98 ALA A N 1
ATOM 673 C CA . ALA A 1 98 ? 15.196 9.538 -15.101 1.00 98.25 98 ALA A CA 1
ATOM 674 C C . ALA A 1 98 ? 13.708 9.182 -15.236 1.00 98.25 98 ALA A C 1
ATOM 676 O O . ALA A 1 98 ? 13.028 8.969 -14.233 1.00 98.25 98 ALA A O 1
ATOM 677 N N . THR A 1 99 ? 13.188 9.176 -16.465 1.00 98.44 99 THR A N 1
ATOM 678 C CA . THR A 1 99 ? 11.748 9.024 -16.723 1.00 98.44 99 THR A CA 1
ATOM 679 C C . THR A 1 99 ? 11.424 7.620 -17.213 1.00 98.44 99 THR A C 1
ATOM 681 O O . THR A 1 99 ? 12.034 7.141 -18.170 1.00 98.44 99 THR A O 1
ATOM 684 N N . VAL A 1 100 ? 10.424 6.979 -16.616 1.00 98.62 100 VAL A N 1
ATOM 685 C CA . VAL A 1 100 ? 9.756 5.799 -17.176 1.00 98.62 100 VAL A CA 1
ATOM 686 C C . VAL A 1 100 ? 8.301 6.164 -17.422 1.00 98.62 100 VAL A C 1
ATOM 688 O O . VAL A 1 100 ? 7.625 6.605 -16.501 1.00 98.62 100 VAL A O 1
ATOM 691 N N . SER A 1 101 ? 7.812 5.999 -18.646 1.00 98.44 101 SER A N 1
ATOM 692 C CA . SER A 1 101 ? 6.479 6.470 -19.042 1.00 98.44 101 SER A CA 1
ATOM 693 C C . SER A 1 101 ? 5.763 5.503 -19.983 1.00 98.44 101 SER A C 1
ATOM 695 O O . SER A 1 101 ? 6.374 4.599 -20.558 1.00 98.44 101 SER A O 1
ATOM 697 N N . GLY A 1 102 ? 4.461 5.710 -20.163 1.00 98.25 102 GLY A N 1
ATOM 698 C CA . GLY A 1 102 ? 3.655 5.057 -21.193 1.00 98.25 102 GLY A CA 1
ATOM 699 C C . GLY A 1 102 ? 2.571 4.128 -20.646 1.00 98.25 102 GLY A C 1
ATOM 700 O O . GLY A 1 102 ? 2.514 3.797 -19.468 1.00 98.25 102 GLY A O 1
ATOM 701 N N . ALA A 1 103 ? 1.671 3.679 -21.515 1.00 98.06 103 ALA A N 1
ATOM 702 C CA . ALA A 1 103 ? 0.490 2.913 -21.110 1.00 98.06 103 ALA A CA 1
ATOM 703 C C . ALA A 1 103 ? 0.765 1.436 -20.728 1.00 98.06 103 ALA A C 1
ATOM 705 O O . ALA A 1 103 ? -0.171 0.663 -20.515 1.00 98.06 103 ALA A O 1
ATOM 706 N N . GLY A 1 104 ? 2.030 1.018 -20.683 1.00 98.44 104 GLY A N 1
ATOM 707 C CA . GLY A 1 104 ? 2.451 -0.352 -20.402 1.00 98.44 104 GLY A CA 1
ATOM 708 C C . GLY A 1 104 ? 2.675 -0.667 -18.924 1.00 98.44 104 GLY A C 1
ATOM 709 O O . GLY A 1 104 ? 2.142 -0.015 -18.023 1.00 98.44 104 GLY A O 1
ATOM 710 N N . THR A 1 105 ? 3.451 -1.726 -18.675 1.00 98.69 105 THR A N 1
ATOM 711 C CA . THR A 1 105 ? 3.770 -2.209 -17.322 1.00 98.69 105 THR A CA 1
ATOM 712 C C . THR A 1 105 ? 5.272 -2.210 -17.041 1.00 98.69 105 THR A C 1
ATOM 714 O O . THR A 1 105 ? 6.040 -2.867 -17.747 1.00 98.69 105 THR A O 1
ATOM 717 N N . LEU A 1 106 ? 5.679 -1.572 -15.943 1.00 98.62 106 LEU A N 1
ATOM 718 C CA . LEU A 1 106 ? 6.984 -1.785 -15.317 1.00 98.62 106 LEU A CA 1
ATOM 719 C C . LEU A 1 106 ? 6.836 -2.797 -14.174 1.00 98.62 106 LEU A C 1
ATOM 721 O O . LEU A 1 106 ? 6.034 -2.601 -13.261 1.00 98.62 106 LEU A O 1
ATOM 725 N N . THR A 1 107 ? 7.616 -3.875 -14.198 1.00 98.44 107 THR A N 1
ATOM 726 C CA . THR A 1 107 ? 7.601 -4.906 -13.154 1.00 98.44 107 THR A CA 1
ATOM 727 C C . THR A 1 107 ? 8.976 -5.088 -12.525 1.00 98.44 107 THR A C 1
ATOM 729 O O . THR A 1 107 ? 9.952 -5.398 -13.206 1.00 98.44 107 THR A O 1
ATOM 732 N N . PHE A 1 108 ? 9.028 -4.977 -11.204 1.00 98.38 108 PHE A N 1
ATOM 733 C CA . PHE A 1 108 ? 10.158 -5.322 -10.351 1.00 98.38 108 PHE A CA 1
ATOM 734 C C . PHE A 1 108 ? 9.945 -6.720 -9.771 1.00 98.38 108 PHE A C 1
ATOM 736 O O . PHE A 1 108 ? 9.173 -6.888 -8.828 1.00 98.38 108 PHE A O 1
ATOM 743 N N . ALA A 1 109 ? 10.605 -7.723 -10.341 1.00 96.81 109 ALA A N 1
ATOM 744 C CA . ALA A 1 109 ? 10.363 -9.139 -10.064 1.00 96.81 109 ALA A CA 1
ATOM 745 C C . ALA A 1 109 ? 11.586 -9.920 -9.551 1.00 96.81 109 ALA A C 1
ATOM 747 O O . ALA A 1 109 ? 11.516 -11.140 -9.437 1.00 96.81 109 ALA A O 1
ATOM 748 N N . GLY A 1 110 ? 12.691 -9.241 -9.259 1.00 94.31 110 GLY A N 1
ATOM 749 C CA . GLY A 1 110 ? 13.842 -9.797 -8.555 1.00 94.31 110 GLY A CA 1
ATOM 750 C C . GLY A 1 110 ? 14.906 -8.724 -8.346 1.00 94.31 110 GLY A C 1
ATOM 751 O O . GLY A 1 110 ? 14.760 -7.617 -8.863 1.00 94.31 110 GLY A O 1
ATOM 752 N N . GLY A 1 111 ? 15.959 -9.067 -7.602 1.00 95.44 111 GLY A N 1
ATOM 753 C CA . GLY A 1 111 ? 17.060 -8.154 -7.288 1.00 95.44 111 GLY A CA 1
ATOM 754 C C . GLY A 1 111 ? 16.650 -6.956 -6.423 1.00 95.44 111 GLY A C 1
ATOM 755 O O . GLY A 1 111 ? 15.476 -6.669 -6.220 1.00 95.44 111 GLY A O 1
ATOM 756 N N . THR A 1 112 ? 17.636 -6.241 -5.882 1.00 95.81 112 THR A N 1
ATOM 757 C CA . THR A 1 112 ? 17.374 -4.995 -5.151 1.00 95.81 112 THR A CA 1
ATOM 758 C C . THR A 1 112 ? 17.029 -3.878 -6.126 1.00 95.81 112 THR A C 1
ATOM 760 O O . THR A 1 112 ? 17.809 -3.607 -7.044 1.00 95.81 112 THR A O 1
ATOM 763 N N . GLN A 1 113 ? 15.916 -3.192 -5.886 1.00 98.12 113 GLN A N 1
ATOM 764 C CA . GLN A 1 113 ? 15.429 -2.121 -6.753 1.00 98.12 113 GLN A CA 1
ATOM 765 C C . GLN A 1 113 ? 15.497 -0.780 -6.022 1.00 98.12 113 GLN A C 1
ATOM 767 O O . GLN A 1 113 ? 15.148 -0.693 -4.843 1.00 98.12 113 GLN A O 1
ATOM 772 N N . ALA A 1 114 ? 15.922 0.276 -6.708 1.00 98.19 114 ALA A N 1
ATOM 773 C CA . ALA A 1 114 ? 16.019 1.610 -6.126 1.00 98.19 114 ALA A CA 1
ATOM 774 C C . ALA A 1 114 ? 15.486 2.683 -7.078 1.00 98.19 114 ALA A C 1
ATOM 776 O O . ALA A 1 114 ? 16.016 2.869 -8.176 1.00 98.19 114 ALA A O 1
ATOM 777 N N . LEU A 1 115 ? 14.458 3.399 -6.628 1.00 98.50 115 LEU A N 1
ATOM 778 C CA . LEU A 1 115 ? 14.006 4.663 -7.200 1.00 98.50 115 LEU A CA 1
ATOM 779 C C . LEU A 1 115 ? 14.681 5.776 -6.396 1.00 98.50 115 LEU A C 1
ATOM 781 O O . LEU A 1 115 ? 14.307 6.020 -5.252 1.00 98.50 115 LEU A O 1
ATOM 785 N N . ASN A 1 116 ? 15.733 6.371 -6.951 1.00 98.25 116 ASN A N 1
ATOM 786 C CA . ASN A 1 116 ? 16.524 7.407 -6.288 1.00 98.25 116 ASN A CA 1
ATOM 787 C C . ASN A 1 116 ? 16.058 8.809 -6.695 1.00 98.25 116 ASN A C 1
ATOM 789 O O . ASN A 1 116 ? 14.966 8.974 -7.230 1.00 98.25 116 ASN A O 1
ATOM 793 N N . ALA A 1 117 ? 16.914 9.802 -6.448 1.00 97.75 117 ALA A N 1
ATOM 794 C CA . ALA A 1 117 ? 16.623 11.207 -6.679 1.00 97.75 117 ALA A CA 1
ATOM 795 C C . ALA A 1 117 ? 16.093 11.494 -8.092 1.00 97.75 117 ALA A C 1
ATOM 797 O O . ALA A 1 117 ? 16.617 10.961 -9.075 1.00 97.75 117 ALA A O 1
ATOM 798 N N . ASN A 1 118 ? 15.106 12.386 -8.189 1.00 97.44 118 ASN A N 1
ATOM 799 C CA . ASN A 1 118 ? 14.545 12.909 -9.441 1.00 97.44 118 ASN A CA 1
ATOM 800 C C . ASN A 1 118 ? 14.145 11.813 -10.458 1.00 97.44 118 ASN A C 1
ATOM 802 O O . ASN A 1 118 ? 14.520 11.841 -11.637 1.00 97.44 118 ASN A O 1
ATOM 806 N N . VAL A 1 119 ? 13.410 10.804 -9.991 1.00 98.00 119 VAL A N 1
ATOM 807 C CA . VAL A 1 119 ? 12.802 9.775 -10.844 1.00 98.00 119 VAL A CA 1
ATOM 808 C C . VAL A 1 119 ? 11.345 10.125 -11.123 1.00 98.00 119 VAL A C 1
ATOM 810 O O . VAL A 1 119 ? 10.594 10.468 -10.215 1.00 98.00 119 VAL A O 1
ATOM 813 N N . VAL A 1 120 ? 10.931 9.977 -12.381 1.00 97.81 120 VAL A N 1
ATOM 814 C CA . VAL A 1 120 ? 9.532 10.121 -12.799 1.00 97.81 120 VAL A CA 1
ATOM 815 C C . VAL A 1 120 ? 9.012 8.761 -13.245 1.00 97.81 120 VAL A C 1
ATOM 817 O O . VAL A 1 120 ? 9.557 8.164 -14.175 1.00 97.81 120 VAL A O 1
ATOM 820 N N . LEU A 1 121 ? 7.945 8.282 -12.601 1.00 98.12 121 LEU A N 1
ATOM 821 C CA . LEU A 1 121 ? 7.192 7.105 -13.032 1.00 98.12 121 LEU A CA 1
ATOM 822 C C . LEU A 1 121 ? 5.800 7.527 -13.504 1.00 98.12 121 LEU A C 1
ATOM 824 O O . LEU A 1 121 ? 4.947 7.882 -12.699 1.00 98.12 121 LEU A O 1
ATOM 828 N N . ASP A 1 122 ? 5.574 7.431 -14.808 1.00 98.06 122 ASP A N 1
ATOM 829 C CA . ASP A 1 122 ? 4.313 7.730 -15.493 1.00 98.06 122 ASP A CA 1
ATOM 830 C C . ASP A 1 122 ? 3.887 6.551 -16.387 1.00 98.06 122 ASP A C 1
ATOM 832 O O . ASP A 1 122 ? 3.446 6.691 -17.528 1.00 98.06 122 ASP A O 1
ATOM 836 N N . VAL A 1 123 ? 4.133 5.335 -15.893 1.00 98.69 123 VAL A N 1
ATOM 837 C CA . VAL A 1 123 ? 3.616 4.112 -16.511 1.00 98.69 123 VAL A CA 1
ATOM 838 C C . VAL A 1 123 ? 2.197 3.842 -16.033 1.00 98.69 123 VAL A C 1
ATOM 840 O O . VAL A 1 123 ? 1.892 4.066 -14.862 1.00 98.69 123 VAL A O 1
ATOM 843 N N . ALA A 1 124 ? 1.339 3.274 -16.880 1.00 98.25 124 ALA A N 1
ATOM 844 C CA . ALA A 1 124 ? -0.017 2.913 -16.461 1.00 98.25 124 ALA A CA 1
ATOM 845 C C . ALA A 1 124 ? -0.035 1.850 -15.355 1.00 98.25 124 ALA A C 1
ATOM 847 O O . ALA A 1 124 ? -0.957 1.846 -14.544 1.00 98.25 124 ALA A O 1
ATOM 848 N N . ASN A 1 125 ? 0.965 0.960 -15.313 1.00 98.38 125 ASN A N 1
ATOM 849 C CA . ASN A 1 125 ? 1.050 -0.093 -14.305 1.00 98.38 125 ASN A CA 1
ATOM 850 C C . ASN A 1 125 ? 2.465 -0.209 -13.729 1.00 98.38 125 ASN A C 1
ATOM 852 O O . ASN A 1 125 ? 3.437 -0.400 -14.469 1.00 98.38 125 ASN A O 1
ATOM 856 N N . TRP A 1 126 ? 2.563 -0.189 -12.402 1.00 98.44 126 TRP A N 1
ATOM 857 C CA . TRP A 1 126 ? 3.790 -0.447 -11.658 1.00 98.44 126 TRP A CA 1
ATOM 858 C C . TRP A 1 126 ? 3.568 -1.614 -10.702 1.00 98.44 126 TRP A C 1
ATOM 860 O O . TRP A 1 126 ? 2.724 -1.565 -9.806 1.00 98.44 126 TRP A O 1
ATOM 870 N N . VAL A 1 127 ? 4.331 -2.684 -10.911 1.00 98.19 127 VAL A N 1
ATOM 871 C CA . VAL A 1 127 ? 4.201 -3.933 -10.160 1.00 98.19 127 VAL A CA 1
ATOM 872 C C . VAL A 1 127 ? 5.500 -4.234 -9.424 1.00 98.19 127 VAL A C 1
ATOM 874 O O . VAL A 1 127 ? 6.558 -4.354 -10.040 1.00 98.19 127 VAL A O 1
ATOM 877 N N . ILE A 1 128 ? 5.409 -4.430 -8.115 1.00 97.75 128 ILE A N 1
ATOM 878 C CA . ILE A 1 128 ? 6.462 -4.974 -7.264 1.00 97.75 128 ILE A CA 1
ATOM 879 C C . ILE A 1 128 ? 6.048 -6.397 -6.896 1.00 97.75 128 ILE A C 1
ATOM 881 O O . ILE A 1 128 ? 5.081 -6.617 -6.171 1.00 97.75 128 ILE A O 1
ATOM 885 N N . SER A 1 129 ? 6.778 -7.372 -7.424 1.00 96.12 129 SER A N 1
ATOM 886 C CA . SER A 1 129 ? 6.572 -8.803 -7.190 1.00 96.12 129 SER A CA 1
ATOM 887 C C . SER A 1 129 ? 7.881 -9.520 -6.834 1.00 96.12 129 SER A C 1
ATOM 889 O O . SER A 1 129 ? 8.021 -10.705 -7.126 1.00 96.12 129 SER A O 1
ATOM 891 N N . ASN A 1 130 ? 8.870 -8.786 -6.314 1.00 88.75 130 ASN A N 1
ATOM 892 C CA . ASN A 1 130 ? 10.173 -9.315 -5.919 1.00 88.75 130 ASN A CA 1
ATOM 893 C C . ASN A 1 130 ? 10.216 -9.605 -4.418 1.00 88.75 130 ASN A C 1
ATOM 895 O O . ASN A 1 130 ? 9.621 -8.883 -3.625 1.00 88.75 130 ASN A O 1
ATOM 899 N N . ASP A 1 131 ? 10.928 -10.663 -4.053 1.00 84.06 131 ASP A N 1
ATOM 900 C CA . ASP A 1 131 ? 11.218 -11.055 -2.672 1.00 84.06 131 ASP A CA 1
ATOM 901 C C . ASP A 1 131 ? 12.332 -10.206 -2.033 1.00 84.06 131 ASP A C 1
ATOM 903 O O . ASP A 1 131 ? 12.427 -10.104 -0.811 1.00 84.06 131 ASP A O 1
ATOM 907 N N . ALA A 1 132 ? 13.161 -9.571 -2.859 1.00 89.50 132 ALA A N 1
ATOM 908 C CA . ALA A 1 132 ? 14.123 -8.564 -2.443 1.00 89.50 132 ALA A CA 1
ATOM 909 C C . ALA A 1 132 ? 13.448 -7.233 -2.042 1.00 89.50 132 ALA A C 1
ATOM 911 O O . ALA A 1 132 ? 12.245 -7.022 -2.191 1.00 89.50 132 ALA A O 1
ATOM 912 N N . ALA A 1 133 ? 14.234 -6.314 -1.478 1.00 87.75 133 ALA A N 1
ATOM 913 C CA . ALA A 1 133 ? 13.730 -4.998 -1.103 1.00 87.75 133 ALA A CA 1
ATOM 914 C C . ALA A 1 133 ? 13.687 -4.053 -2.315 1.00 87.75 133 ALA A C 1
ATOM 916 O O . ALA A 1 133 ? 14.668 -3.911 -3.054 1.00 87.75 133 ALA A O 1
ATOM 917 N N . THR A 1 134 ? 12.569 -3.343 -2.467 1.00 97.81 134 THR A N 1
ATOM 918 C CA . THR A 1 134 ? 12.475 -2.142 -3.305 1.00 97.81 134 THR A CA 1
ATOM 919 C C . THR A 1 134 ? 12.575 -0.907 -2.412 1.00 97.81 134 THR A C 1
ATOM 921 O O . THR A 1 134 ? 11.889 -0.823 -1.400 1.00 97.81 134 THR A O 1
ATOM 924 N N . SER A 1 135 ? 13.419 0.057 -2.775 1.00 97.94 135 SER A N 1
ATOM 925 C CA . SER A 1 135 ? 13.595 1.319 -2.050 1.00 97.94 135 SER A CA 1
ATOM 926 C C . SER A 1 135 ? 13.090 2.502 -2.867 1.00 97.94 135 SER A C 1
ATOM 928 O O . SER A 1 135 ? 13.365 2.607 -4.065 1.00 97.94 135 SER A O 1
ATOM 930 N N . LEU A 1 136 ? 12.359 3.387 -2.199 1.00 98.38 136 LEU A N 1
ATOM 931 C CA . LEU A 1 136 ? 11.969 4.697 -2.689 1.00 98.38 136 LEU A CA 1
ATOM 932 C C . LEU A 1 136 ? 12.742 5.749 -1.885 1.00 98.38 136 LEU A C 1
ATOM 934 O O . LEU A 1 136 ? 12.508 5.918 -0.688 1.00 98.38 136 LEU A O 1
ATOM 938 N N . ASN A 1 137 ? 13.677 6.415 -2.558 1.00 98.06 137 ASN A N 1
ATOM 939 C CA . ASN A 1 137 ? 14.569 7.448 -2.024 1.00 98.06 137 ASN A CA 1
ATOM 940 C C . ASN A 1 137 ? 14.306 8.813 -2.691 1.00 98.06 137 ASN A C 1
ATOM 942 O O . ASN A 1 137 ? 15.213 9.633 -2.790 1.00 98.06 137 ASN A O 1
ATOM 946 N N . GLU A 1 138 ? 13.092 9.011 -3.210 1.00 96.88 138 GLU A N 1
ATOM 947 C CA . GLU A 1 138 ? 12.572 10.278 -3.727 1.00 96.88 138 GLU A CA 1
ATOM 948 C C . GLU A 1 138 ? 11.067 10.348 -3.447 1.00 96.88 138 GLU A C 1
ATOM 950 O O . GLU A 1 138 ? 10.381 9.321 -3.445 1.00 96.88 138 GLU A O 1
ATOM 955 N N . SER A 1 139 ? 10.538 11.549 -3.238 1.00 97.31 139 SER A N 1
ATOM 956 C CA . SER A 1 139 ? 9.097 11.737 -3.123 1.00 97.31 139 SER A CA 1
ATOM 957 C C . SER A 1 139 ? 8.413 11.543 -4.482 1.00 97.31 139 SER A C 1
ATOM 959 O O . SER A 1 139 ? 8.707 12.233 -5.455 1.00 97.31 139 SER A O 1
ATOM 961 N N . LEU A 1 140 ? 7.470 10.602 -4.557 1.00 97.31 140 LEU A N 1
ATOM 962 C CA . LEU A 1 140 ? 6.818 10.187 -5.799 1.00 97.31 140 LEU A CA 1
ATOM 963 C C . LEU A 1 140 ? 5.301 10.321 -5.690 1.00 97.31 140 LEU A C 1
ATOM 965 O O . LEU A 1 140 ? 4.681 9.753 -4.795 1.00 97.31 140 LEU A O 1
ATOM 969 N N . THR A 1 141 ? 4.690 11.000 -6.660 1.00 96.38 141 THR A N 1
ATOM 970 C CA . THR A 1 141 ? 3.246 10.900 -6.915 1.00 96.38 141 THR A CA 1
ATOM 971 C C . THR A 1 141 ? 3.018 9.962 -8.089 1.00 96.38 141 THR A C 1
ATOM 973 O O . THR A 1 141 ? 3.554 10.194 -9.169 1.00 96.38 141 THR A O 1
ATOM 976 N N . TYR A 1 142 ? 2.227 8.912 -7.885 1.00 96.69 142 TYR A N 1
ATOM 977 C CA . TYR A 1 142 ? 1.959 7.894 -8.891 1.00 96.69 142 TYR A CA 1
ATOM 978 C C . TYR A 1 142 ? 0.454 7.721 -9.124 1.00 96.69 142 TYR A C 1
ATOM 980 O O . TYR A 1 142 ? -0.299 7.346 -8.220 1.00 96.69 142 TYR A O 1
ATOM 988 N N . ALA A 1 143 ? 0.035 8.001 -10.360 1.00 95.06 143 ALA A N 1
ATOM 989 C CA . ALA A 1 143 ? -1.364 7.975 -10.790 1.00 95.06 143 ALA A CA 1
ATOM 990 C C . ALA A 1 143 ? -1.784 6.674 -11.484 1.00 95.06 143 ALA A C 1
ATOM 992 O O . ALA A 1 143 ? -2.979 6.424 -11.642 1.00 95.06 143 ALA A O 1
ATOM 993 N N . GLY A 1 144 ? -0.822 5.846 -11.899 1.00 95.62 144 GLY A N 1
ATOM 994 C CA . GLY A 1 144 ? -1.109 4.541 -12.485 1.00 95.62 144 GLY A CA 1
ATOM 995 C C . GLY A 1 144 ? -1.588 3.517 -11.452 1.00 95.62 144 GLY A C 1
ATOM 996 O O . GLY A 1 144 ? -1.660 3.780 -10.249 1.00 95.62 144 GLY A O 1
ATOM 997 N N . ALA A 1 145 ? -1.906 2.317 -11.932 1.00 95.69 145 ALA A N 1
ATOM 998 C CA . ALA A 1 145 ? -2.257 1.189 -11.085 1.00 95.69 145 ALA A CA 1
ATOM 999 C C . ALA A 1 145 ? -0.999 0.617 -10.413 1.00 95.69 145 ALA A C 1
ATOM 1001 O O . ALA A 1 145 ? -0.089 0.104 -11.073 1.00 95.69 145 ALA A O 1
ATOM 1002 N N . PHE A 1 146 ? -0.952 0.690 -9.085 1.00 96.44 146 PHE A N 1
ATOM 1003 C CA . PHE A 1 146 ? 0.137 0.158 -8.276 1.00 96.44 146 PHE A CA 1
ATOM 1004 C C . PHE A 1 146 ? -0.208 -1.229 -7.732 1.00 96.44 146 PHE A C 1
ATOM 1006 O O . PHE A 1 146 ? -1.278 -1.441 -7.167 1.00 96.44 146 PHE A O 1
ATOM 1013 N N . THR A 1 147 ? 0.704 -2.189 -7.855 1.00 95.94 147 THR A N 1
ATOM 1014 C CA . THR A 1 147 ? 0.568 -3.507 -7.223 1.00 95.94 147 THR A CA 1
ATOM 1015 C C . THR A 1 147 ? 1.812 -3.833 -6.417 1.00 95.94 147 THR A C 1
ATOM 1017 O O . THR A 1 147 ? 2.892 -3.996 -6.977 1.00 95.94 147 THR A O 1
ATOM 1020 N N . LEU A 1 148 ? 1.638 -4.007 -5.112 1.00 95.38 148 LEU A N 1
ATOM 1021 C CA . LEU A 1 148 ? 2.613 -4.598 -4.209 1.00 95.38 148 LEU A CA 1
ATOM 1022 C C . LEU A 1 148 ? 2.157 -6.024 -3.894 1.00 95.38 148 LEU A C 1
ATOM 1024 O O . LEU A 1 148 ? 1.175 -6.220 -3.178 1.00 95.38 148 LEU A O 1
ATOM 1028 N N . ALA A 1 149 ? 2.820 -7.024 -4.468 1.00 94.56 149 ALA A N 1
ATOM 1029 C CA . ALA A 1 149 ? 2.426 -8.418 -4.300 1.00 94.56 149 ALA A CA 1
ATOM 1030 C C . ALA A 1 149 ? 2.696 -8.925 -2.872 1.00 94.56 149 ALA A C 1
ATOM 1032 O O . ALA A 1 149 ? 3.479 -8.344 -2.118 1.00 94.56 149 ALA A O 1
ATOM 1033 N N . ALA A 1 150 ? 2.071 -10.046 -2.512 1.00 91.44 150 ALA A N 1
ATOM 1034 C CA . ALA A 1 150 ? 2.335 -10.716 -1.243 1.00 91.44 150 ALA A CA 1
ATOM 1035 C C . ALA A 1 150 ? 3.819 -11.080 -1.074 1.00 91.44 150 ALA A C 1
ATOM 1037 O O . ALA A 1 150 ? 4.512 -11.356 -2.051 1.00 91.44 150 ALA A O 1
ATOM 1038 N N . ALA A 1 151 ? 4.285 -11.084 0.179 1.00 90.81 151 ALA A N 1
ATOM 1039 C CA . ALA A 1 151 ? 5.671 -11.380 0.564 1.00 90.81 151 ALA A CA 1
ATOM 1040 C C . ALA A 1 151 ? 6.749 -10.449 -0.036 1.00 90.81 151 ALA A C 1
ATOM 1042 O O . ALA A 1 151 ? 7.933 -10.762 0.030 1.00 90.81 151 ALA A O 1
ATOM 1043 N N . THR A 1 152 ? 6.359 -9.292 -0.574 1.00 94.31 152 THR A N 1
ATOM 1044 C CA . THR A 1 152 ? 7.291 -8.260 -1.054 1.00 94.31 152 THR A CA 1
ATOM 1045 C C . THR A 1 152 ? 7.437 -7.127 -0.040 1.00 94.31 152 THR A C 1
ATOM 1047 O O . THR A 1 152 ? 6.551 -6.929 0.797 1.00 94.31 152 THR A O 1
ATOM 1050 N N . THR A 1 153 ? 8.540 -6.374 -0.106 1.00 94.88 153 THR A N 1
ATOM 1051 C CA . THR A 1 153 ? 8.755 -5.180 0.732 1.00 94.88 153 THR A CA 1
ATOM 1052 C C . THR A 1 153 ? 9.122 -3.955 -0.109 1.00 94.88 153 THR A C 1
ATOM 1054 O O . THR A 1 153 ? 10.069 -3.990 -0.899 1.00 94.88 153 THR A O 1
ATOM 1057 N N . LEU A 1 154 ? 8.402 -2.852 0.110 1.00 97.50 154 LEU A N 1
ATOM 1058 C CA . LEU A 1 154 ? 8.730 -1.509 -0.370 1.00 97.50 154 LEU A CA 1
ATOM 1059 C C . LEU A 1 154 ? 9.119 -0.621 0.820 1.00 97.50 154 LEU A C 1
ATOM 1061 O O . LEU A 1 154 ? 8.292 -0.371 1.691 1.00 97.50 154 LEU A O 1
ATOM 1065 N N . SER A 1 155 ? 10.345 -0.106 0.837 1.00 97.81 155 SER A N 1
ATOM 1066 C CA . SER A 1 155 ? 10.817 0.848 1.845 1.00 97.81 155 SER A CA 1
ATOM 1067 C C . SER A 1 155 ? 10.730 2.281 1.324 1.00 97.81 155 SER A C 1
ATOM 1069 O O . SER A 1 155 ? 11.353 2.605 0.314 1.00 97.81 155 SER A O 1
ATOM 1071 N N . ILE A 1 156 ? 9.999 3.147 2.024 1.00 98.00 156 ILE A N 1
ATOM 1072 C CA . ILE A 1 156 ? 9.932 4.592 1.776 1.00 98.00 156 ILE A CA 1
ATOM 1073 C C . ILE A 1 156 ? 10.922 5.279 2.724 1.00 98.00 156 ILE A C 1
ATOM 1075 O O . ILE A 1 156 ? 10.690 5.380 3.933 1.00 98.00 156 ILE A O 1
ATOM 1079 N N . ASN A 1 157 ? 12.054 5.733 2.194 1.00 97.06 157 ASN A N 1
ATOM 1080 C CA . ASN A 1 157 ? 13.214 6.131 2.992 1.00 97.06 157 ASN A CA 1
ATOM 1081 C C . ASN A 1 157 ? 13.212 7.630 3.318 1.00 97.06 157 ASN A C 1
ATOM 1083 O O . ASN A 1 157 ? 14.028 8.387 2.812 1.00 97.06 157 ASN A O 1
ATOM 1087 N N . GLY A 1 158 ? 12.291 8.048 4.189 1.00 96.38 158 GLY A N 1
ATOM 1088 C CA . GLY A 1 158 ? 12.147 9.446 4.625 1.00 96.38 158 GLY A CA 1
ATOM 1089 C C . GLY A 1 158 ? 11.326 10.320 3.676 1.00 96.38 158 GLY A C 1
ATOM 1090 O O . GLY A 1 158 ? 11.092 11.486 3.970 1.00 96.38 158 GLY A O 1
ATOM 1091 N N . GLU A 1 159 ? 10.855 9.733 2.580 1.00 97.81 159 GLU A N 1
ATOM 1092 C CA . GLU A 1 159 ? 10.144 10.403 1.494 1.00 97.81 159 GLU A CA 1
ATOM 1093 C C . GLU A 1 159 ? 8.626 10.218 1.582 1.00 97.81 159 GLU A C 1
ATOM 1095 O O . GLU A 1 159 ? 8.113 9.539 2.477 1.00 97.81 159 GLU A O 1
ATOM 1100 N N . MET A 1 160 ? 7.893 10.798 0.631 1.00 96.56 160 MET A N 1
ATOM 1101 C CA . MET A 1 160 ? 6.458 10.583 0.468 1.00 96.56 160 MET A CA 1
ATOM 1102 C C . MET A 1 160 ? 6.152 9.767 -0.792 1.00 96.56 160 MET A C 1
ATOM 1104 O O . MET A 1 160 ? 6.549 10.140 -1.892 1.00 96.56 160 MET A O 1
ATOM 1108 N N . LEU A 1 161 ? 5.369 8.696 -0.652 1.00 97.31 161 LEU A N 1
ATOM 1109 C CA . LEU A 1 161 ? 4.708 8.041 -1.782 1.00 97.31 161 LEU A CA 1
ATOM 1110 C C . LEU A 1 161 ? 3.231 8.434 -1.797 1.00 97.31 161 LEU A C 1
ATOM 1112 O O . LEU A 1 161 ? 2.476 8.007 -0.927 1.00 97.31 161 LEU A O 1
ATOM 1116 N N . ALA A 1 162 ? 2.805 9.209 -2.788 1.00 95.56 162 ALA A N 1
ATOM 1117 C CA . ALA A 1 162 ? 1.403 9.528 -3.018 1.00 95.56 162 ALA A CA 1
ATOM 1118 C C . ALA A 1 162 ? 0.823 8.622 -4.110 1.00 95.56 162 ALA A C 1
ATOM 1120 O O . ALA A 1 162 ? 1.156 8.752 -5.286 1.00 95.56 162 ALA A O 1
ATOM 1121 N N . LEU A 1 163 ? -0.064 7.704 -3.724 1.00 95.06 163 LEU A N 1
ATOM 1122 C CA . LEU A 1 163 ? -0.800 6.843 -4.650 1.00 95.06 163 LEU A CA 1
ATOM 1123 C C . LEU A 1 163 ? -2.169 7.463 -4.933 1.00 95.06 163 LEU A C 1
ATOM 1125 O O . LEU A 1 163 ? -3.074 7.392 -4.090 1.00 95.06 163 LEU A O 1
ATOM 1129 N N . THR A 1 164 ? -2.300 8.069 -6.112 1.00 92.75 164 THR A N 1
ATOM 1130 C CA . THR A 1 164 ? -3.536 8.713 -6.587 1.00 92.75 164 THR A CA 1
ATOM 1131 C C . THR A 1 164 ? -4.354 7.802 -7.502 1.00 92.75 164 THR A C 1
ATOM 1133 O O . THR A 1 164 ? -5.558 8.007 -7.645 1.00 92.75 164 THR A O 1
ATOM 1136 N N . GLY A 1 165 ? -3.716 6.780 -8.079 1.00 92.31 165 GLY A N 1
ATOM 1137 C CA . GLY A 1 165 ? -4.367 5.687 -8.796 1.00 92.31 165 GLY A CA 1
ATOM 1138 C C . GLY A 1 165 ? -4.751 4.506 -7.901 1.00 92.31 165 GLY A C 1
ATOM 1139 O O . GLY A 1 165 ? -4.518 4.494 -6.684 1.00 92.31 165 GLY A O 1
ATOM 1140 N N . ALA A 1 166 ? -5.336 3.481 -8.529 1.00 90.69 166 ALA A N 1
ATOM 1141 C CA . ALA A 1 166 ? -5.689 2.221 -7.874 1.00 90.69 166 ALA A CA 1
ATOM 1142 C C . ALA A 1 166 ? -4.453 1.540 -7.273 1.00 90.69 166 ALA A C 1
ATOM 1144 O O . ALA A 1 166 ? -3.375 1.556 -7.869 1.00 90.69 166 ALA A O 1
ATOM 1145 N N . ALA A 1 167 ? -4.611 0.919 -6.103 1.00 92.25 167 ALA A N 1
ATOM 1146 C CA . ALA A 1 167 ? -3.519 0.222 -5.431 1.00 92.25 167 ALA A CA 1
ATOM 1147 C C . ALA A 1 167 ? -3.956 -1.159 -4.925 1.00 92.25 167 ALA A C 1
ATOM 1149 O O . ALA A 1 167 ? -4.993 -1.295 -4.286 1.00 92.25 167 ALA A O 1
ATOM 1150 N N . SER A 1 168 ? -3.139 -2.181 -5.159 1.00 92.56 168 SER A N 1
ATOM 1151 C CA . SER A 1 168 ? -3.253 -3.489 -4.507 1.00 92.56 168 SER A CA 1
ATOM 1152 C C . SER A 1 168 ? -2.084 -3.654 -3.540 1.00 92.56 168 SER A C 1
ATOM 1154 O O . SER A 1 168 ? -0.934 -3.700 -3.976 1.00 92.56 168 SER A O 1
ATOM 1156 N N . LEU A 1 169 ? -2.358 -3.737 -2.238 1.00 91.62 169 LEU A N 1
ATOM 1157 C CA . LEU A 1 169 ? -1.356 -3.661 -1.164 1.00 91.62 169 LEU A CA 1
ATOM 1158 C C . LEU A 1 169 ? -1.194 -5.007 -0.440 1.00 91.62 169 LEU A C 1
ATOM 1160 O O . LEU A 1 169 ? -1.471 -5.125 0.747 1.00 91.62 169 LEU A O 1
ATOM 1164 N N . GLY A 1 170 ? -0.757 -6.041 -1.158 1.00 91.75 170 GLY A N 1
ATOM 1165 C CA . GLY A 1 170 ? -0.575 -7.390 -0.607 1.00 91.75 170 GLY A CA 1
ATOM 1166 C C . GLY A 1 170 ? 0.741 -7.613 0.147 1.00 91.75 170 GLY A C 1
ATOM 1167 O O . GLY A 1 170 ? 0.860 -8.608 0.851 1.00 91.75 170 GLY A O 1
ATOM 1168 N N . GLY A 1 171 ? 1.737 -6.738 -0.013 1.00 93.50 171 GLY A N 1
ATOM 1169 C CA . GLY A 1 171 ? 3.046 -6.847 0.647 1.00 93.50 171 GLY A CA 1
ATOM 1170 C C . GLY A 1 171 ? 3.205 -5.945 1.872 1.00 93.50 171 GLY A C 1
ATOM 1171 O O . GLY A 1 171 ? 2.229 -5.506 2.484 1.00 93.50 171 GLY A O 1
ATOM 1172 N N . ARG A 1 172 ? 4.461 -5.657 2.225 1.00 94.88 172 ARG A N 1
ATOM 1173 C CA . ARG A 1 172 ? 4.839 -4.738 3.303 1.00 94.88 172 ARG A CA 1
ATOM 1174 C C . ARG A 1 172 ? 5.320 -3.399 2.741 1.00 94.88 172 ARG A C 1
ATOM 1176 O O . ARG A 1 172 ? 6.255 -3.369 1.947 1.00 94.88 172 ARG A O 1
ATOM 1183 N N . ILE A 1 173 ? 4.739 -2.295 3.201 1.00 96.50 173 ILE A N 1
ATOM 1184 C CA . ILE A 1 173 ? 5.310 -0.951 3.046 1.00 96.50 173 ILE A CA 1
ATOM 1185 C C . ILE A 1 173 ? 5.985 -0.573 4.364 1.00 96.50 173 ILE A C 1
ATOM 1187 O O . ILE A 1 173 ? 5.335 -0.590 5.404 1.00 96.50 173 ILE A O 1
ATOM 1191 N N . ASP A 1 174 ? 7.275 -0.261 4.334 1.00 96.06 174 ASP A N 1
ATOM 1192 C CA . ASP A 1 174 ? 8.104 0.049 5.505 1.00 96.06 174 ASP A CA 1
ATOM 1193 C C . ASP A 1 174 ? 8.899 1.348 5.294 1.00 96.06 174 ASP A C 1
ATOM 1195 O O . ASP A 1 174 ? 8.768 2.015 4.267 1.00 96.06 174 ASP A O 1
ATOM 1199 N N . GLY A 1 175 ? 9.741 1.703 6.259 1.00 95.75 175 GLY A N 1
ATOM 1200 C CA . GLY A 1 175 ? 10.652 2.838 6.200 1.00 95.75 175 GLY A CA 1
ATOM 1201 C C . GLY A 1 175 ? 10.248 3.990 7.117 1.00 95.75 175 GLY A C 1
ATOM 1202 O O . GLY A 1 175 ? 9.324 3.908 7.928 1.00 95.75 175 GLY A O 1
ATOM 1203 N N . SER A 1 176 ? 11.004 5.080 7.027 1.00 95.62 176 SER A N 1
ATOM 1204 C CA . SER A 1 176 ? 10.798 6.291 7.831 1.00 95.62 176 SER A CA 1
ATOM 1205 C C . SER A 1 176 ? 9.878 7.320 7.169 1.00 95.62 176 SER A C 1
ATOM 1207 O O . SER A 1 176 ? 9.580 8.333 7.797 1.00 95.62 176 SER A O 1
ATOM 1209 N N . GLY A 1 177 ? 9.456 7.081 5.927 1.00 96.62 177 GLY A N 1
ATOM 1210 C CA . GLY A 1 177 ? 8.641 8.001 5.142 1.00 96.62 177 GLY A CA 1
ATOM 1211 C C . GLY A 1 177 ? 7.139 7.949 5.431 1.00 96.62 177 GLY A C 1
ATOM 1212 O O . GLY A 1 177 ? 6.678 7.412 6.444 1.00 96.62 177 GLY A O 1
ATOM 1213 N N . MET A 1 178 ? 6.378 8.524 4.502 1.00 95.56 178 MET A N 1
ATOM 1214 C CA . MET A 1 178 ? 4.923 8.649 4.549 1.00 95.56 178 MET A CA 1
ATOM 1215 C C . MET A 1 178 ? 4.273 8.047 3.300 1.00 95.56 178 MET A C 1
ATOM 1217 O O . MET A 1 178 ? 4.761 8.211 2.182 1.00 95.56 178 MET A O 1
ATOM 1221 N N . LEU A 1 179 ? 3.134 7.387 3.493 1.00 96.06 179 LEU A N 1
ATOM 1222 C CA . LEU A 1 179 ? 2.255 6.944 2.417 1.00 96.06 179 LEU A CA 1
ATOM 1223 C C . LEU A 1 179 ? 1.014 7.839 2.385 1.00 96.06 179 LEU A C 1
ATOM 1225 O O . LEU A 1 179 ? 0.252 7.890 3.351 1.00 96.06 179 LEU A O 1
ATOM 1229 N N . GLN A 1 180 ? 0.795 8.525 1.269 1.00 94.50 180 GLN A N 1
ATOM 1230 C CA . GLN A 1 180 ? -0.429 9.271 1.021 1.00 94.50 180 GLN A CA 1
ATOM 1231 C C . GLN A 1 180 ? -1.336 8.468 0.090 1.00 94.50 180 GLN A C 1
ATOM 1233 O O . GLN A 1 180 ? -0.950 8.060 -1.007 1.00 94.50 180 GLN A O 1
ATOM 1238 N N . LEU A 1 181 ? -2.561 8.240 0.541 1.00 90.12 181 LEU A N 1
ATOM 1239 C CA . LEU A 1 181 ? -3.552 7.418 -0.136 1.00 90.12 181 LEU A CA 1
ATOM 1240 C C . LEU A 1 181 ? -4.701 8.325 -0.579 1.00 90.12 181 LEU A C 1
ATOM 1242 O O . LEU A 1 181 ? -5.305 9.016 0.236 1.00 90.12 181 LEU A O 1
ATOM 1246 N N . SER A 1 182 ? -4.966 8.375 -1.885 1.00 84.56 182 SER A N 1
ATOM 1247 C CA . SER A 1 182 ? -6.020 9.225 -2.449 1.00 84.56 182 SER A CA 1
ATOM 1248 C C . SER A 1 182 ? -6.753 8.541 -3.606 1.00 84.56 182 SER A C 1
ATOM 1250 O O . SER A 1 182 ? -6.217 7.615 -4.215 1.00 84.56 182 SER A O 1
ATOM 1252 N N . ASN A 1 183 ? -7.984 9.003 -3.861 1.00 63.38 183 ASN A N 1
ATOM 1253 C CA . ASN A 1 183 ? -8.768 8.884 -5.101 1.00 63.38 183 ASN A CA 1
ATOM 1254 C C . ASN A 1 183 ? -8.972 7.504 -5.759 1.00 63.38 183 ASN A C 1
ATOM 1256 O O . ASN A 1 183 ? -9.511 7.451 -6.863 1.00 63.38 183 ASN A O 1
ATOM 1260 N N . ALA A 1 184 ? -8.642 6.390 -5.103 1.00 57.66 184 ALA A N 1
ATOM 1261 C CA . ALA A 1 184 ? -8.939 5.065 -5.640 1.00 57.66 184 ALA A CA 1
ATOM 1262 C C . ALA A 1 184 ? -9.079 3.995 -4.560 1.00 57.66 184 ALA A C 1
ATOM 1264 O O . ALA A 1 184 ? -8.392 4.059 -3.542 1.00 57.66 184 ALA A O 1
ATOM 1265 N N . THR A 1 185 ? -9.894 2.982 -4.861 1.00 61.50 185 THR A N 1
ATOM 1266 C CA . THR A 1 185 ? -10.037 1.742 -4.097 1.00 61.50 185 THR A CA 1
ATOM 1267 C C . THR A 1 185 ? -8.681 1.078 -3.903 1.00 61.50 185 THR A C 1
ATOM 1269 O O . THR A 1 185 ? -7.902 0.915 -4.853 1.00 61.50 185 THR A O 1
ATOM 1272 N N . LYS A 1 186 ? -8.387 0.697 -2.663 1.00 68.38 186 LYS A N 1
ATOM 1273 C CA . LYS A 1 186 ? -7.126 0.051 -2.306 1.00 68.38 186 LYS A CA 1
ATOM 1274 C C . LYS A 1 186 ? -7.455 -1.299 -1.744 1.00 68.38 186 LYS A C 1
ATOM 1276 O O . LYS A 1 186 ? -8.009 -1.334 -0.665 1.00 68.38 186 LYS A O 1
ATOM 1281 N N . THR A 1 187 ? -7.145 -2.360 -2.477 1.00 73.19 187 THR A N 1
ATOM 1282 C CA . THR A 1 187 ? -7.530 -3.723 -2.102 1.00 73.19 187 THR A CA 1
ATOM 1283 C C . THR A 1 187 ? -6.344 -4.475 -1.519 1.00 73.19 187 THR A C 1
ATOM 1285 O O . THR A 1 187 ? -5.187 -4.251 -1.885 1.00 73.19 187 THR A O 1
ATOM 1288 N N . VAL A 1 188 ? -6.630 -5.406 -0.617 1.00 71.25 188 VAL A N 1
ATOM 1289 C CA . VAL A 1 188 ? -5.662 -6.400 -0.155 1.00 71.25 188 VAL A CA 1
ATOM 1290 C C . VAL A 1 188 ? -6.174 -7.778 -0.541 1.00 71.25 188 VAL A C 1
ATOM 1292 O O . VAL A 1 188 ? -7.346 -8.094 -0.358 1.00 71.25 188 VAL A O 1
ATOM 1295 N N . ALA A 1 189 ? -5.287 -8.599 -1.101 1.00 64.06 189 ALA A N 1
ATOM 1296 C CA . ALA A 1 189 ? -5.490 -10.032 -1.238 1.00 64.06 189 ALA A CA 1
ATOM 1297 C C . ALA A 1 189 ? -4.519 -10.730 -0.278 1.00 64.06 189 ALA A C 1
ATOM 1299 O O . ALA A 1 189 ? -3.304 -10.642 -0.449 1.00 64.06 189 ALA A O 1
ATOM 1300 N N . GLY A 1 190 ? -5.044 -11.407 0.745 1.00 81.25 190 GLY A N 1
ATOM 1301 C CA . GLY A 1 190 ? -4.218 -12.030 1.783 1.00 81.25 190 GLY A CA 1
ATOM 1302 C C . GLY A 1 190 ? -3.867 -11.051 2.902 1.00 81.25 190 GLY A C 1
ATOM 1303 O O . GLY A 1 190 ? -4.762 -10.401 3.428 1.00 81.25 190 GLY A O 1
ATOM 1304 N N . ARG A 1 191 ? -2.592 -10.975 3.302 1.00 88.81 191 ARG A N 1
ATOM 1305 C CA . ARG A 1 191 ? -2.140 -10.097 4.393 1.00 88.81 191 ARG A CA 1
ATOM 1306 C C . ARG A 1 191 ? -1.235 -8.982 3.878 1.00 88.81 191 ARG A C 1
ATOM 1308 O O . ARG A 1 191 ? -0.091 -9.257 3.533 1.00 88.81 191 ARG A O 1
ATOM 1315 N N . GLY A 1 192 ? -1.728 -7.748 3.903 1.00 92.56 192 GLY A N 1
ATOM 1316 C CA . GLY A 1 192 ? -0.967 -6.529 3.622 1.00 92.56 192 GLY A CA 1
ATOM 1317 C C . GLY A 1 192 ? -0.548 -5.822 4.909 1.00 92.56 192 GLY A C 1
ATOM 1318 O O . GLY A 1 192 ? -1.303 -5.819 5.882 1.00 92.56 192 GLY A O 1
ATOM 1319 N N . VAL A 1 193 ? 0.644 -5.220 4.935 1.00 94.81 193 VAL A N 1
ATOM 1320 C CA . VAL A 1 193 ? 1.140 -4.472 6.106 1.00 94.81 193 VAL A CA 1
ATOM 1321 C C . VAL A 1 193 ? 1.659 -3.100 5.702 1.00 94.81 193 VAL A C 1
ATOM 1323 O O . VAL A 1 193 ? 2.590 -2.990 4.910 1.00 94.81 193 VAL A O 1
ATOM 1326 N N . ILE A 1 194 ? 1.124 -2.055 6.320 1.00 95.31 194 ILE A N 1
ATOM 1327 C CA . ILE A 1 194 ? 1.571 -0.674 6.166 1.00 95.31 194 ILE A CA 1
ATOM 1328 C C . ILE A 1 194 ? 2.225 -0.231 7.475 1.00 95.31 194 ILE A C 1
ATOM 1330 O O . ILE A 1 194 ? 1.563 0.001 8.485 1.00 95.31 194 ILE A O 1
ATOM 1334 N N . ALA A 1 195 ? 3.552 -0.141 7.459 1.00 96.31 195 ALA A N 1
ATOM 1335 C CA . ALA A 1 195 ? 4.391 0.176 8.613 1.00 96.31 195 ALA A CA 1
ATOM 1336 C C . ALA A 1 195 ? 5.007 1.583 8.567 1.00 96.31 195 ALA A C 1
ATOM 1338 O O . ALA A 1 195 ? 5.913 1.900 9.338 1.00 96.31 195 ALA A O 1
ATOM 1339 N N . VAL A 1 196 ? 4.470 2.440 7.702 1.00 95.75 196 VAL A N 1
ATOM 1340 C CA . VAL A 1 196 ? 4.772 3.874 7.587 1.00 95.75 196 VAL A CA 1
ATOM 1341 C C . VAL A 1 196 ? 3.588 4.702 8.080 1.00 95.75 196 VAL A C 1
ATOM 1343 O O . VAL A 1 196 ? 2.483 4.180 8.217 1.00 95.75 196 VAL A O 1
ATOM 1346 N N . MET A 1 197 ? 3.795 5.993 8.353 1.00 94.44 197 MET A N 1
ATOM 1347 C CA . MET A 1 197 ? 2.658 6.877 8.643 1.00 94.44 197 MET A CA 1
ATOM 1348 C C . MET A 1 197 ? 1.776 7.013 7.400 1.00 94.44 197 MET A C 1
ATOM 1350 O O . MET A 1 197 ? 2.296 7.121 6.286 1.00 94.44 197 MET A O 1
ATOM 1354 N N . VAL A 1 198 ? 0.459 7.031 7.600 1.00 95.62 198 VAL A N 1
ATOM 1355 C CA . VAL A 1 198 ? -0.514 7.149 6.510 1.00 95.62 198 VAL A CA 1
ATOM 1356 C C . VAL A 1 198 ? -1.257 8.473 6.611 1.00 95.62 198 VAL A C 1
ATOM 1358 O O . VAL A 1 198 ? -1.772 8.820 7.672 1.00 95.62 198 VAL A O 1
ATOM 1361 N N . ALA A 1 199 ? -1.339 9.190 5.494 1.00 94.38 199 ALA A N 1
ATOM 1362 C CA . ALA A 1 199 ? -2.277 10.287 5.299 1.00 94.38 199 ALA A CA 1
ATOM 1363 C C . ALA A 1 199 ? -3.343 9.840 4.291 1.00 94.38 199 ALA A C 1
ATOM 1365 O O . ALA A 1 199 ? -3.079 9.767 3.088 1.00 94.38 199 ALA A O 1
ATOM 1366 N N . ASP A 1 200 ? -4.535 9.514 4.783 1.00 91.12 200 ASP A N 1
ATOM 1367 C CA . ASP A 1 200 ? -5.661 9.122 3.944 1.00 91.12 200 ASP A CA 1
ATOM 1368 C C . ASP A 1 200 ? -6.534 10.330 3.604 1.00 91.12 200 ASP A C 1
ATOM 1370 O O . ASP A 1 200 ? -7.114 10.980 4.474 1.00 91.12 200 ASP A O 1
ATOM 1374 N N . VAL A 1 201 ? -6.630 10.636 2.318 1.00 88.19 201 VAL A N 1
ATOM 1375 C CA . VAL A 1 201 ? -7.533 11.661 1.776 1.00 88.19 201 VAL A CA 1
ATOM 1376 C C . VAL A 1 201 ? -8.480 11.066 0.732 1.00 88.19 201 VAL A C 1
ATOM 1378 O O . VAL A 1 201 ? -9.110 11.805 -0.021 1.00 88.19 201 VAL A O 1
ATOM 1381 N N . GLY A 1 202 ? -8.548 9.734 0.645 1.00 88.00 202 GLY A N 1
ATOM 1382 C CA . GLY A 1 202 ? -9.370 8.998 -0.304 1.00 88.00 202 GLY A CA 1
ATOM 1383 C C . GLY A 1 202 ? -10.142 7.880 0.380 1.00 88.00 202 GLY A C 1
ATOM 1384 O O . GLY A 1 202 ? -10.821 8.107 1.378 1.00 88.00 202 GLY A O 1
ATOM 1385 N N . THR A 1 203 ? -10.084 6.689 -0.216 1.00 87.06 203 THR A N 1
ATOM 1386 C CA . THR A 1 203 ? -10.682 5.478 0.346 1.00 87.06 203 THR A CA 1
ATOM 1387 C C . THR A 1 203 ? -9.622 4.400 0.553 1.00 87.06 203 THR A C 1
ATOM 1389 O O . THR A 1 203 ? -8.753 4.181 -0.296 1.00 87.06 203 THR A O 1
ATOM 1392 N N . ILE A 1 204 ? -9.703 3.715 1.688 1.00 89.44 204 ILE A N 1
ATOM 1393 C CA . ILE A 1 204 ? -8.931 2.518 2.026 1.00 89.44 204 ILE A CA 1
ATOM 1394 C C . ILE A 1 204 ? -9.926 1.368 2.200 1.00 89.44 204 ILE A C 1
ATOM 1396 O O . ILE A 1 204 ? -10.902 1.515 2.932 1.00 89.44 204 ILE A O 1
ATOM 1400 N N . GLU A 1 205 ? -9.693 0.219 1.562 1.00 90.69 205 GLU A N 1
ATOM 1401 C CA . GLU A 1 205 ? -10.620 -0.919 1.606 1.00 90.69 205 GLU A CA 1
ATOM 1402 C C . GLU A 1 205 ? -9.899 -2.226 1.970 1.00 90.69 205 GLU A C 1
ATOM 1404 O O . GLU A 1 205 ? -9.112 -2.801 1.217 1.00 90.69 205 GLU A O 1
ATOM 1409 N N . ALA A 1 206 ? -10.203 -2.769 3.142 1.00 91.44 206 ALA A N 1
ATOM 1410 C CA . ALA A 1 206 ? -9.886 -4.158 3.430 1.00 91.44 206 ALA A CA 1
ATOM 1411 C C . ALA A 1 206 ? -10.900 -5.050 2.693 1.00 91.44 206 ALA A C 1
ATOM 1413 O O . ALA A 1 206 ? -11.904 -5.455 3.268 1.00 91.44 206 ALA A O 1
ATOM 1414 N N . ALA A 1 207 ? -10.646 -5.326 1.411 1.00 88.62 207 ALA A N 1
ATOM 1415 C CA . ALA A 1 207 ? -11.572 -6.085 0.563 1.00 88.62 207 ALA A CA 1
ATOM 1416 C C . ALA A 1 207 ? -11.581 -7.593 0.877 1.00 88.62 207 ALA A C 1
ATOM 1418 O O . ALA A 1 207 ? -12.604 -8.270 0.787 1.00 88.62 207 ALA A O 1
ATOM 1419 N N . ARG A 1 208 ? -10.407 -8.161 1.190 1.00 85.12 208 ARG A N 1
ATOM 1420 C CA . ARG A 1 208 ? -10.211 -9.580 1.525 1.00 85.12 208 ARG A CA 1
ATOM 1421 C C . ARG A 1 208 ? -9.012 -9.742 2.455 1.00 85.12 208 ARG A C 1
ATOM 1423 O O . ARG A 1 208 ? -8.037 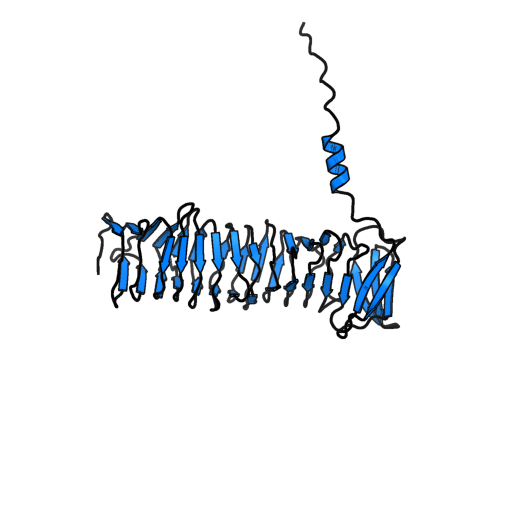-9.004 2.349 1.00 85.12 208 ARG A O 1
ATOM 1430 N N . GLY A 1 209 ? -9.034 -10.777 3.295 1.00 90.75 209 GLY A N 1
ATOM 1431 C CA . GLY A 1 209 ? -7.929 -11.052 4.218 1.00 90.75 209 GLY A CA 1
ATOM 1432 C C . GLY A 1 209 ? -7.708 -9.903 5.206 1.00 90.75 209 GLY A C 1
ATOM 1433 O O . GLY A 1 209 ? -8.678 -9.290 5.636 1.00 90.75 209 GLY A O 1
ATOM 1434 N N . THR A 1 210 ? -6.457 -9.615 5.564 1.00 92.88 210 THR A N 1
ATOM 1435 C CA . THR A 1 210 ? -6.106 -8.623 6.592 1.00 92.88 210 THR A CA 1
ATOM 1436 C C . THR A 1 210 ? -5.265 -7.492 6.010 1.00 92.88 210 THR A C 1
ATOM 1438 O O . THR A 1 210 ? -4.182 -7.732 5.473 1.00 92.88 210 THR A O 1
ATOM 1441 N N . LEU A 1 211 ? -5.717 -6.252 6.179 1.00 94.31 211 LEU A N 1
ATOM 1442 C CA . LEU A 1 211 ? -4.916 -5.048 5.962 1.00 94.31 211 LEU A CA 1
ATOM 1443 C C . LEU A 1 211 ? -4.517 -4.465 7.321 1.00 94.31 211 LEU A C 1
ATOM 1445 O O . LEU A 1 211 ? -5.377 -3.977 8.050 1.00 94.31 211 LEU A O 1
ATOM 1449 N N . ALA A 1 212 ? -3.224 -4.511 7.647 1.00 95.81 212 ALA A N 1
ATOM 1450 C CA . ALA A 1 212 ? -2.702 -4.064 8.935 1.00 95.81 212 ALA A CA 1
ATOM 1451 C C . ALA A 1 212 ? -1.926 -2.747 8.836 1.00 95.81 212 ALA A C 1
ATOM 1453 O O . ALA A 1 212 ? -1.038 -2.596 7.993 1.00 95.81 212 ALA A O 1
ATOM 1454 N N . PHE A 1 213 ? -2.208 -1.827 9.753 1.00 96.06 213 PHE A N 1
ATOM 1455 C CA . PHE A 1 213 ? -1.517 -0.555 9.927 1.00 96.06 213 PHE A CA 1
ATOM 1456 C C . PHE A 1 213 ? -0.771 -0.552 11.256 1.00 96.06 213 PHE A C 1
ATOM 1458 O O . PHE A 1 213 ? -1.382 -0.490 12.322 1.00 96.06 213 PHE A O 1
ATOM 1465 N N . THR A 1 214 ? 0.562 -0.557 11.203 1.00 97.00 214 THR A N 1
ATOM 1466 C CA . THR A 1 214 ? 1.394 -0.577 12.422 1.00 97.00 214 THR A CA 1
ATOM 1467 C C . THR A 1 214 ? 1.831 0.817 12.875 1.00 97.00 214 THR A C 1
ATOM 1469 O O . THR A 1 214 ? 2.624 0.963 13.807 1.00 97.00 214 THR A O 1
ATOM 1472 N N . ARG A 1 215 ? 1.373 1.858 12.177 1.00 97.69 215 ARG A N 1
ATOM 1473 C CA . ARG A 1 215 ? 1.637 3.274 12.453 1.00 97.69 215 ARG A CA 1
ATOM 1474 C C . ARG A 1 215 ? 0.369 4.091 12.245 1.00 97.69 215 ARG A C 1
ATOM 1476 O O . ARG A 1 215 ? -0.603 3.609 11.676 1.00 97.69 215 ARG A O 1
ATOM 1483 N N . ALA A 1 216 ? 0.386 5.317 12.768 1.00 96.81 216 ALA A N 1
ATOM 1484 C CA . ALA A 1 216 ? -0.799 6.158 12.827 1.00 96.81 216 ALA A CA 1
ATOM 1485 C C . ALA A 1 216 ? -1.380 6.460 11.437 1.00 96.81 216 ALA A C 1
ATOM 1487 O O . ALA A 1 216 ? -0.633 6.700 10.480 1.00 96.81 216 ALA A O 1
ATOM 1488 N N . ILE A 1 217 ? -2.711 6.502 11.380 1.00 96.25 217 ILE A N 1
ATOM 1489 C CA . ILE A 1 217 ? -3.490 6.887 10.203 1.00 96.25 217 ILE A CA 1
ATOM 1490 C C . ILE A 1 217 ? -4.105 8.261 10.483 1.00 96.25 217 ILE A C 1
ATOM 1492 O O . ILE A 1 217 ? -4.879 8.436 11.427 1.00 96.25 217 ILE A O 1
ATOM 1496 N N . GLY A 1 218 ? -3.728 9.248 9.677 1.00 95.94 218 GLY A N 1
ATOM 1497 C CA . GLY A 1 218 ? -4.290 10.595 9.680 1.00 95.94 218 GLY A CA 1
ATOM 1498 C C . GLY A 1 218 ? -4.998 10.925 8.368 1.00 95.94 218 GLY A C 1
ATOM 1499 O O . GLY A 1 218 ? -5.187 10.061 7.517 1.00 95.94 218 GLY A O 1
ATOM 1500 N N . GLY A 1 219 ? -5.345 12.200 8.190 1.00 93.12 219 GLY A N 1
ATOM 1501 C CA . GLY A 1 219 ? -6.073 12.689 7.018 1.00 93.12 219 GLY A CA 1
ATOM 1502 C C . GLY A 1 219 ? -7.575 12.819 7.279 1.00 93.12 219 GLY A C 1
ATOM 1503 O O . GLY A 1 219 ? -7.972 13.013 8.422 1.00 93.12 219 GLY A O 1
ATOM 1504 N N . GLY A 1 220 ? -8.389 12.776 6.227 1.00 92.25 220 GLY A N 1
ATOM 1505 C CA . GLY A 1 220 ? -9.846 12.974 6.282 1.00 92.25 220 GLY A CA 1
ATOM 1506 C C . GLY A 1 220 ? -10.626 12.103 5.294 1.00 92.25 220 GLY A C 1
ATOM 1507 O O . GLY A 1 220 ? -11.736 12.462 4.910 1.00 92.25 220 GLY A O 1
ATOM 1508 N N . GLY A 1 221 ? -10.012 11.014 4.825 1.00 92.94 221 GLY A N 1
ATOM 1509 C CA . GLY A 1 221 ? -10.637 10.000 3.983 1.00 92.94 221 GLY A CA 1
ATOM 1510 C C . GLY A 1 221 ? -11.544 9.021 4.739 1.00 92.94 221 GLY A C 1
ATOM 1511 O O . GLY A 1 221 ? -11.988 9.257 5.870 1.00 92.94 221 GLY A O 1
ATOM 1512 N N . ALA A 1 222 ? -11.844 7.909 4.078 1.00 92.88 222 ALA A N 1
ATOM 1513 C CA . ALA A 1 222 ? -12.710 6.854 4.581 1.00 92.88 222 ALA A CA 1
ATOM 1514 C C . ALA A 1 222 ? -12.031 5.487 4.486 1.00 92.88 222 ALA A C 1
ATOM 1516 O O . ALA A 1 222 ? -11.468 5.108 3.463 1.00 92.88 222 ALA A O 1
ATOM 1517 N N . MET A 1 223 ? -12.167 4.700 5.542 1.00 94.56 223 MET A N 1
ATOM 1518 C CA . MET A 1 223 ? -11.768 3.303 5.578 1.00 94.56 223 MET A CA 1
ATOM 1519 C C . MET A 1 223 ? -13.002 2.412 5.470 1.00 94.56 223 MET A C 1
ATOM 1521 O O . MET A 1 223 ? -14.090 2.768 5.926 1.00 94.56 223 MET A O 1
ATOM 1525 N N . SER A 1 224 ? -12.827 1.224 4.916 1.00 93.69 224 SER A N 1
ATOM 1526 C CA . SER A 1 224 ? -13.872 0.214 4.827 1.00 93.69 224 SER A CA 1
ATOM 1527 C C . SER A 1 224 ? -13.317 -1.189 5.021 1.00 93.69 224 SER A C 1
ATOM 1529 O O . SER A 1 224 ? -12.145 -1.448 4.738 1.00 93.69 224 SER A O 1
ATOM 1531 N N . VAL A 1 225 ? -14.161 -2.079 5.530 1.00 94.06 225 VAL A N 1
ATOM 1532 C CA . VAL A 1 225 ? -13.884 -3.511 5.645 1.00 94.06 225 VAL A CA 1
ATOM 1533 C C . VAL A 1 225 ? -15.034 -4.289 5.023 1.00 94.06 225 VAL A C 1
ATOM 1535 O O . VAL A 1 225 ? -16.183 -4.134 5.433 1.00 94.06 225 VAL A O 1
ATOM 1538 N N . ASP A 1 226 ? -14.725 -5.106 4.024 1.00 93.19 226 ASP A N 1
ATOM 1539 C CA . ASP A 1 226 ? -15.717 -5.916 3.324 1.00 93.19 226 ASP A CA 1
ATOM 1540 C C . ASP A 1 226 ? -16.052 -7.204 4.092 1.00 93.19 226 ASP A C 1
ATOM 1542 O O . ASP A 1 226 ? -15.389 -7.589 5.061 1.00 93.19 226 ASP A O 1
ATOM 1546 N N . ALA A 1 227 ? -17.090 -7.905 3.630 1.00 92.69 227 ALA A N 1
ATOM 1547 C CA . ALA A 1 227 ? -17.528 -9.182 4.184 1.00 92.69 227 ALA A CA 1
ATOM 1548 C C . ALA A 1 227 ? -16.372 -10.195 4.341 1.00 92.69 227 ALA A C 1
ATOM 1550 O O . ALA A 1 227 ? -15.740 -10.611 3.365 1.00 92.69 227 ALA A O 1
ATOM 1551 N N . GLY A 1 228 ? -16.130 -10.634 5.579 1.00 92.38 228 GLY A N 1
ATOM 1552 C CA . GLY A 1 228 ? -15.099 -11.619 5.919 1.00 92.38 228 GLY A CA 1
ATOM 1553 C C . GLY A 1 228 ? -13.659 -11.092 5.908 1.00 92.38 228 GLY A C 1
ATOM 1554 O O . GLY A 1 228 ? -12.730 -11.888 6.059 1.00 92.38 228 GLY A O 1
ATOM 1555 N N . ALA A 1 229 ? -13.449 -9.793 5.695 1.00 94.75 229 ALA A N 1
ATOM 1556 C CA . ALA A 1 229 ? -12.133 -9.169 5.739 1.00 94.75 229 ALA A CA 1
ATOM 1557 C C . ALA A 1 229 ? -11.822 -8.572 7.122 1.00 94.75 229 ALA A C 1
ATOM 1559 O O . ALA A 1 229 ? -12.678 -8.471 8.002 1.00 94.75 229 ALA A O 1
ATOM 1560 N N . THR A 1 230 ? -10.572 -8.160 7.313 1.00 95.81 230 THR A N 1
ATOM 1561 C CA . THR A 1 230 ? -10.082 -7.529 8.537 1.00 95.81 230 THR A CA 1
ATOM 1562 C C . THR A 1 230 ? -9.301 -6.264 8.212 1.00 95.81 230 THR A C 1
ATOM 1564 O O . THR A 1 230 ? -8.347 -6.295 7.431 1.00 95.81 230 THR A O 1
ATOM 1567 N N . LEU A 1 231 ? -9.662 -5.162 8.864 1.00 96.44 231 LEU A N 1
ATOM 1568 C CA . LEU A 1 231 ? -8.824 -3.972 8.963 1.00 96.44 231 LEU A CA 1
ATOM 1569 C C . LEU A 1 231 ? -8.229 -3.928 10.372 1.00 96.44 231 LEU A C 1
ATOM 1571 O O . LEU A 1 231 ? -8.964 -3.873 11.354 1.00 96.44 231 LEU A O 1
ATOM 1575 N N . GLU A 1 232 ? -6.904 -3.974 10.469 1.00 97.62 232 GLU A N 1
ATOM 1576 C CA . GLU A 1 232 ? -6.157 -3.988 11.729 1.00 97.62 232 GLU A CA 1
ATOM 1577 C C . GLU A 1 232 ? -5.426 -2.652 11.912 1.00 97.62 232 GLU A C 1
ATOM 1579 O O . GLU A 1 232 ? -4.641 -2.235 11.059 1.00 97.62 232 GLU A O 1
ATOM 1584 N N . ALA A 1 233 ? -5.697 -1.958 13.016 1.00 97.94 233 ALA A N 1
ATOM 1585 C CA . ALA A 1 233 ? -5.081 -0.686 13.375 1.00 97.94 233 ALA A CA 1
ATOM 1586 C C . ALA A 1 233 ? -4.341 -0.807 14.718 1.00 97.94 233 ALA A C 1
ATOM 1588 O O . ALA A 1 233 ? -4.937 -0.717 15.797 1.00 97.94 233 ALA A O 1
ATOM 1589 N N . ASP A 1 234 ? -3.014 -0.940 14.661 1.00 97.81 234 ASP A N 1
ATOM 1590 C CA . ASP A 1 234 ? -2.144 -1.078 15.843 1.00 97.81 234 ASP A CA 1
ATOM 1591 C C . ASP A 1 234 ? -1.649 0.267 16.392 1.00 97.81 234 ASP A C 1
ATOM 1593 O O . ASP A 1 234 ? -0.777 0.336 17.265 1.00 97.81 234 ASP A O 1
ATOM 1597 N N . ALA A 1 235 ? -2.183 1.363 15.862 1.00 97.81 235 ALA A N 1
ATOM 1598 C CA . ALA A 1 235 ? -1.797 2.726 16.180 1.00 97.81 235 ALA A CA 1
ATOM 1599 C C . ALA A 1 235 ? -3.016 3.658 16.190 1.00 97.81 235 ALA A C 1
ATOM 1601 O O . ALA A 1 235 ? -4.142 3.247 15.919 1.00 97.81 235 ALA A O 1
ATOM 1602 N N . ALA A 1 236 ? -2.783 4.927 16.528 1.00 98.06 236 ALA A N 1
ATOM 1603 C CA . ALA A 1 236 ? -3.832 5.938 16.552 1.00 98.06 236 ALA A CA 1
ATOM 1604 C C . ALA A 1 236 ? -4.459 6.152 15.163 1.00 98.06 236 ALA A C 1
ATOM 1606 O O . ALA A 1 236 ? -3.752 6.203 14.153 1.00 98.06 236 ALA A O 1
ATOM 1607 N N . VAL A 1 237 ? -5.775 6.351 15.142 1.00 98.50 237 VAL A N 1
ATOM 1608 C CA . VAL A 1 237 ? -6.551 6.691 13.944 1.00 98.50 237 VAL A CA 1
ATOM 1609 C C . VAL A 1 237 ? -7.269 8.010 14.204 1.00 98.50 237 VAL A C 1
ATOM 1611 O O . VAL A 1 237 ? -7.974 8.144 15.205 1.00 98.50 237 VAL A O 1
ATOM 1614 N N . ALA A 1 238 ? -7.064 8.994 13.330 1.00 98.00 238 ALA A N 1
ATOM 1615 C CA . ALA A 1 238 ? -7.563 10.357 13.503 1.00 98.00 238 ALA A CA 1
ATOM 1616 C C . ALA A 1 238 ? -9.100 10.467 13.437 1.00 98.00 238 ALA A C 1
ATOM 1618 O O . ALA A 1 238 ? -9.767 9.689 12.760 1.00 98.00 238 ALA A O 1
ATOM 1619 N N . SER A 1 239 ? -9.665 11.470 14.118 1.00 97.69 239 SER A N 1
ATOM 1620 C CA . SER A 1 239 ? -11.120 11.658 14.245 1.00 97.69 239 SER A CA 1
ATOM 1621 C C . SER A 1 239 ? -11.808 12.201 12.998 1.00 97.69 239 SER A C 1
ATOM 1623 O O . SER A 1 239 ? -13.027 12.122 12.878 1.00 97.69 239 SER A O 1
ATOM 1625 N N . GLN A 1 240 ? -11.036 12.764 12.076 1.00 96.94 240 GLN A N 1
ATOM 1626 C CA . GLN A 1 240 ? -11.517 13.246 10.787 1.00 96.94 240 GLN A CA 1
ATOM 1627 C C . GLN A 1 240 ? -11.784 12.103 9.799 1.00 96.94 240 GLN A C 1
ATOM 1629 O O . GLN A 1 240 ? -12.379 12.339 8.753 1.00 96.94 240 GLN A O 1
ATOM 1634 N N . LEU A 1 241 ? -11.338 10.885 10.116 1.00 96.81 241 LEU A N 1
ATOM 1635 C CA . LEU A 1 241 ? -11.576 9.700 9.304 1.00 96.81 241 LEU A CA 1
ATOM 1636 C C . LEU A 1 241 ? -12.926 9.065 9.647 1.00 96.81 241 LEU A C 1
ATOM 1638 O O . LEU A 1 241 ? -13.463 9.202 10.752 1.00 96.81 241 LEU A O 1
ATOM 1642 N N . SER A 1 242 ? -13.437 8.286 8.702 1.00 96.75 242 SER A N 1
ATOM 1643 C CA . SER A 1 242 ? -14.534 7.347 8.936 1.00 96.75 242 SER A CA 1
ATOM 1644 C C . SER A 1 242 ? -14.071 5.913 8.695 1.00 96.75 242 SER A C 1
ATOM 1646 O O . SER A 1 242 ? -13.115 5.673 7.964 1.00 96.75 242 SER A O 1
ATOM 1648 N N . MET A 1 243 ? -14.741 4.959 9.324 1.00 97.50 243 MET A N 1
ATOM 1649 C CA . MET A 1 243 ? -14.614 3.528 9.079 1.00 97.50 243 MET A CA 1
ATOM 1650 C C . MET A 1 243 ? -16.015 3.004 8.753 1.00 97.50 243 MET A C 1
ATOM 1652 O O . MET A 1 243 ? -16.969 3.395 9.421 1.00 97.50 243 MET A O 1
ATOM 1656 N N . THR A 1 244 ? -16.161 2.139 7.749 1.00 96.94 244 THR A N 1
ATOM 1657 C CA . THR A 1 244 ? -17.438 1.482 7.422 1.00 96.94 244 THR A CA 1
ATOM 1658 C C . THR A 1 244 ? -17.297 -0.039 7.324 1.00 96.94 244 THR A C 1
ATOM 1660 O O . THR A 1 244 ? -16.407 -0.534 6.635 1.00 96.94 244 THR A O 1
ATOM 1663 N N . PHE A 1 245 ? -18.198 -0.787 7.962 1.00 96.31 245 PHE A N 1
ATOM 1664 C CA . PHE A 1 245 ? -18.402 -2.209 7.662 1.00 96.31 245 PHE A CA 1
ATOM 1665 C C . PHE A 1 245 ? -19.273 -2.364 6.402 1.00 96.31 245 PHE A C 1
ATOM 1667 O O . PHE A 1 245 ? -20.389 -1.844 6.341 1.00 96.31 245 PHE A O 1
ATOM 1674 N N . ASN A 1 246 ? -18.762 -3.077 5.396 1.00 92.75 246 ASN A N 1
ATOM 1675 C CA . ASN A 1 246 ? -19.376 -3.293 4.085 1.00 92.75 246 ASN A CA 1
ATOM 1676 C C . ASN A 1 246 ? -19.733 -4.777 3.886 1.00 92.75 246 ASN A C 1
ATOM 1678 O O . ASN A 1 246 ? -19.040 -5.540 3.211 1.00 92.75 246 ASN A O 1
ATOM 1682 N N . GLY A 1 247 ? -20.854 -5.201 4.461 1.00 88.81 247 GLY A N 1
ATOM 1683 C CA . GLY A 1 247 ? -21.322 -6.587 4.394 1.00 88.81 247 GLY A CA 1
ATOM 1684 C C . GLY A 1 247 ? -21.322 -7.241 5.767 1.00 88.81 247 GLY A C 1
ATOM 1685 O O . GLY A 1 247 ? -21.390 -6.546 6.767 1.00 88.81 247 GLY A O 1
ATOM 1686 N N . VAL A 1 248 ? -21.313 -8.574 5.808 1.00 92.00 248 VAL A N 1
ATOM 1687 C CA . VAL A 1 248 ? -21.404 -9.344 7.058 1.00 92.00 248 VAL A CA 1
ATOM 1688 C C . VAL A 1 248 ? -20.093 -10.076 7.307 1.00 92.00 248 VAL A C 1
ATOM 1690 O O . VAL A 1 248 ? -19.544 -10.689 6.387 1.00 92.00 248 VAL A O 1
ATOM 1693 N N . GLY A 1 249 ? -19.628 -10.074 8.554 1.00 94.44 249 GLY A N 1
ATOM 1694 C CA . GLY A 1 249 ? -18.437 -10.822 8.959 1.00 94.44 249 GLY A CA 1
ATOM 1695 C C . GLY A 1 249 ? -17.150 -10.018 8.842 1.00 94.44 249 GLY A C 1
ATOM 1696 O O . GLY A 1 249 ? -16.076 -10.616 8.824 1.00 94.44 249 GLY A O 1
ATOM 1697 N N . GLY A 1 250 ? -17.241 -8.695 8.701 1.00 96.44 250 GLY A N 1
ATOM 1698 C CA . GLY A 1 250 ? -16.065 -7.835 8.737 1.00 96.44 250 GLY A CA 1
ATOM 1699 C C . GLY A 1 250 ? -15.502 -7.744 10.156 1.00 96.44 250 GLY A C 1
ATOM 1700 O O . GLY A 1 250 ? -16.236 -7.840 11.144 1.00 96.44 250 GLY A O 1
ATOM 1701 N N . VAL A 1 251 ? -14.192 -7.523 10.264 1.00 97.81 251 VAL A N 1
ATOM 1702 C CA . VAL A 1 251 ? -13.504 -7.332 11.548 1.00 97.81 251 VAL A CA 1
ATOM 1703 C C . VAL A 1 251 ? -12.716 -6.026 11.546 1.00 97.81 251 VAL A C 1
ATOM 1705 O O . VAL A 1 251 ? -11.873 -5.795 10.679 1.00 97.81 251 VAL A O 1
ATOM 1708 N N . LEU A 1 252 ? -12.948 -5.191 12.554 1.00 98.62 252 LEU A N 1
ATOM 1709 C CA . LEU A 1 252 ? -12.070 -4.076 12.902 1.00 98.62 252 LEU A CA 1
ATOM 1710 C C . LEU A 1 252 ? -11.228 -4.470 14.109 1.00 98.62 252 LEU A C 1
ATOM 1712 O O . LEU A 1 252 ? -11.738 -4.487 15.226 1.00 98.62 252 LEU A O 1
ATOM 1716 N N . ALA A 1 253 ? -9.953 -4.769 13.889 1.00 98.56 253 ALA A N 1
ATOM 1717 C CA . ALA A 1 253 ? -9.023 -5.145 14.946 1.00 98.56 253 ALA A CA 1
ATOM 1718 C C . ALA A 1 253 ? -8.231 -3.922 15.430 1.00 98.56 253 ALA A C 1
ATOM 1720 O O . ALA A 1 253 ? -7.648 -3.188 14.632 1.00 98.56 253 ALA A O 1
ATOM 1721 N N . LEU A 1 254 ? -8.222 -3.675 16.739 1.00 98.75 254 LEU A N 1
ATOM 1722 C CA . LEU A 1 254 ? -7.708 -2.448 17.345 1.00 98.75 254 LEU A CA 1
ATOM 1723 C C . LEU A 1 254 ? -6.604 -2.739 18.371 1.00 98.75 254 LEU A C 1
ATOM 1725 O O . LEU A 1 254 ? -6.882 -2.994 19.545 1.00 98.75 254 LEU A O 1
ATOM 1729 N N . GLY A 1 255 ? -5.340 -2.586 17.968 1.00 97.88 255 GLY A N 1
ATOM 1730 C CA . GLY A 1 255 ? -4.185 -2.670 18.874 1.00 97.88 255 GLY A CA 1
ATOM 1731 C C . GLY A 1 255 ? -4.032 -1.454 19.796 1.00 97.88 255 GLY A C 1
ATOM 1732 O O . GLY A 1 255 ? -3.488 -1.556 20.896 1.00 97.88 255 GLY A O 1
ATOM 1733 N N . ARG A 1 256 ? -4.558 -0.287 19.395 1.00 97.00 256 ARG A N 1
ATOM 1734 C CA . ARG A 1 256 ? -4.628 0.938 20.222 1.00 97.00 256 ARG A CA 1
ATOM 1735 C C . ARG A 1 256 ? -6.059 1.450 20.319 1.00 97.00 256 ARG A C 1
ATOM 1737 O O . ARG A 1 256 ? -6.347 2.597 19.999 1.00 97.00 256 ARG A O 1
ATOM 1744 N N . HIS A 1 257 ? -6.951 0.593 20.797 1.00 97.50 257 HIS A N 1
ATOM 1745 C CA . HIS A 1 257 ? -8.394 0.834 20.900 1.00 97.50 257 HIS A CA 1
ATOM 1746 C C . HIS A 1 257 ? -8.801 2.172 21.551 1.00 97.50 257 HIS A C 1
ATOM 1748 O O . HIS A 1 257 ? -9.764 2.787 21.110 1.00 97.50 257 HIS A O 1
ATOM 1754 N N . ALA A 1 258 ? -8.061 2.684 22.542 1.00 97.06 258 ALA A N 1
ATOM 1755 C CA . ALA A 1 258 ? -8.343 3.990 23.157 1.00 97.06 258 ALA A CA 1
ATOM 1756 C C . ALA A 1 258 ? -7.984 5.205 22.269 1.00 97.06 258 ALA A C 1
ATOM 1758 O O . ALA A 1 258 ? -8.361 6.332 22.582 1.00 97.06 258 ALA A O 1
ATOM 1759 N N . GLN A 1 259 ? -7.226 4.994 21.190 1.00 98.19 259 GLN A N 1
ATOM 1760 C CA . GLN A 1 259 ? -6.749 6.022 20.256 1.00 98.19 259 GLN A CA 1
ATOM 1761 C C . GLN A 1 259 ? -7.378 5.889 18.861 1.00 98.19 259 GLN A C 1
ATOM 1763 O O . GLN A 1 259 ? -6.949 6.567 17.925 1.00 98.19 259 GLN A O 1
ATOM 1768 N N . PHE A 1 260 ? -8.378 5.022 18.709 1.00 98.62 260 PHE A N 1
ATOM 1769 C CA . PHE A 1 260 ? -9.186 4.960 17.503 1.00 98.62 260 PHE A CA 1
ATOM 1770 C C . PHE A 1 260 ? -10.292 6.014 17.597 1.00 98.62 260 PHE A C 1
ATOM 1772 O O . PHE A 1 260 ? -11.260 5.836 18.333 1.00 98.62 260 PHE A O 1
ATOM 1779 N N . ALA A 1 261 ? -10.126 7.135 16.896 1.00 98.25 261 ALA A N 1
ATOM 1780 C CA . ALA A 1 261 ? -11.044 8.269 16.988 1.00 98.25 261 ALA A CA 1
ATOM 1781 C C . ALA A 1 261 ? -11.966 8.424 15.767 1.00 98.25 261 ALA A C 1
ATOM 1783 O O . ALA A 1 261 ? -12.846 9.284 15.794 1.00 98.25 261 ALA A O 1
ATOM 1784 N N . ALA A 1 262 ? -11.772 7.622 14.713 1.00 98.44 262 ALA A N 1
ATOM 1785 C CA . ALA A 1 262 ? -12.630 7.633 13.532 1.00 98.44 262 ALA A CA 1
ATOM 1786 C C . ALA A 1 262 ? -14.069 7.221 13.876 1.00 98.44 262 ALA A C 1
ATOM 1788 O O . ALA A 1 262 ? -14.302 6.399 14.766 1.00 98.44 262 ALA A O 1
ATOM 1789 N N . THR A 1 263 ? -15.037 7.761 13.136 1.00 98.38 263 THR A N 1
ATOM 1790 C CA . THR A 1 263 ? -16.448 7.362 13.284 1.00 98.38 263 THR A CA 1
ATOM 1791 C C . THR A 1 263 ? -16.685 6.013 12.607 1.00 98.38 263 THR A C 1
ATOM 1793 O O . THR A 1 263 ? -16.374 5.867 11.426 1.00 98.38 263 THR A O 1
ATOM 1796 N N . ILE A 1 264 ? -17.246 5.046 13.336 1.00 98.38 264 ILE A N 1
ATOM 1797 C CA . ILE A 1 264 ? -17.529 3.685 12.859 1.00 98.38 264 ILE A CA 1
ATOM 1798 C C . ILE A 1 264 ? -18.972 3.605 12.361 1.00 98.38 264 ILE A C 1
ATOM 1800 O O . ILE A 1 264 ? -19.913 3.767 13.132 1.00 98.38 264 ILE A O 1
ATOM 1804 N N . ASN A 1 265 ? -19.155 3.304 11.084 1.00 96.81 265 ASN A N 1
ATOM 1805 C CA . ASN A 1 265 ? -20.449 3.186 10.427 1.00 96.81 265 ASN A CA 1
ATOM 1806 C C . ASN A 1 265 ? -20.743 1.728 10.061 1.00 96.81 265 ASN A C 1
ATOM 1808 O O . ASN A 1 265 ? -19.836 0.939 9.797 1.00 96.81 265 ASN A O 1
ATOM 1812 N N . GLY A 1 266 ? -22.030 1.384 10.000 1.00 95.00 266 GLY A N 1
ATOM 1813 C CA . GLY A 1 266 ? -22.484 0.095 9.469 1.00 95.00 266 GLY A CA 1
ATOM 1814 C C . GLY A 1 266 ? -22.215 -1.122 10.355 1.00 95.00 266 GLY A C 1
ATOM 1815 O O . GLY A 1 266 ? -22.455 -2.228 9.896 1.00 95.00 266 GLY A O 1
ATOM 1816 N N . PHE A 1 267 ? -21.755 -0.941 11.599 1.00 96.50 267 PHE A N 1
ATOM 1817 C CA . PHE A 1 267 ? -21.503 -2.047 12.522 1.00 96.50 267 PHE A CA 1
ATOM 1818 C C . PHE A 1 267 ? -22.801 -2.807 12.822 1.00 96.50 267 PHE A C 1
ATOM 1820 O O . PHE A 1 267 ? -23.700 -2.283 13.481 1.00 96.50 267 PHE A O 1
ATOM 1827 N N . ALA A 1 268 ? -22.918 -4.036 12.328 1.00 94.69 268 ALA A N 1
ATOM 1828 C CA . ALA A 1 268 ? -24.159 -4.795 12.384 1.00 94.69 268 ALA A CA 1
ATOM 1829 C C . ALA A 1 268 ? -23.943 -6.226 12.894 1.00 94.69 268 ALA A C 1
ATOM 1831 O O . ALA A 1 268 ? -22.836 -6.663 13.214 1.00 94.69 268 ALA A O 1
ATOM 1832 N N . ALA A 1 269 ? -25.045 -6.968 13.018 1.00 94.31 269 ALA A N 1
ATOM 1833 C CA . ALA A 1 269 ? -24.988 -8.359 13.439 1.00 94.31 269 ALA A CA 1
ATOM 1834 C C . ALA A 1 269 ? -24.144 -9.191 12.460 1.00 94.31 269 ALA A C 1
ATOM 1836 O O . ALA A 1 269 ? -24.422 -9.233 11.263 1.00 94.31 269 ALA A O 1
ATOM 1837 N N . GLY A 1 270 ? -23.145 -9.885 13.006 1.00 94.25 270 GLY A N 1
ATOM 1838 C CA . GLY A 1 270 ? -22.172 -10.678 12.256 1.00 94.25 270 GLY A CA 1
ATOM 1839 C C . GLY A 1 270 ? -20.805 -10.009 12.114 1.00 94.25 270 GLY A C 1
ATOM 1840 O O . GLY A 1 270 ? -19.838 -10.724 11.881 1.00 94.25 270 GLY A O 1
ATOM 1841 N N . ASP A 1 271 ? -20.699 -8.697 12.323 1.00 97.62 271 ASP A N 1
ATOM 1842 C CA . ASP A 1 271 ? -19.414 -7.998 12.386 1.00 97.62 271 ASP A CA 1
ATOM 1843 C C . ASP A 1 271 ? -18.800 -8.061 13.788 1.00 97.62 271 ASP A C 1
ATOM 1845 O O . ASP A 1 271 ? -19.493 -8.301 14.787 1.00 97.62 271 ASP A O 1
ATOM 1849 N N . ALA A 1 272 ? -17.496 -7.793 13.872 1.00 98.06 272 ALA A N 1
ATOM 1850 C CA . ALA A 1 272 ? -16.776 -7.694 15.136 1.00 98.06 272 ALA A CA 1
ATOM 1851 C C . ALA A 1 272 ? -15.867 -6.460 15.196 1.00 98.06 272 ALA A C 1
ATOM 1853 O O . ALA A 1 272 ? -15.150 -6.131 14.248 1.00 98.06 272 ALA A O 1
ATOM 1854 N N . ILE A 1 273 ? -15.852 -5.814 16.360 1.00 98.69 273 ILE A N 1
ATOM 1855 C CA . ILE A 1 273 ? -14.760 -4.934 16.778 1.00 98.69 273 ILE A CA 1
ATOM 1856 C C . ILE A 1 273 ? -13.907 -5.742 17.756 1.00 98.69 273 ILE A C 1
ATOM 1858 O O . ILE A 1 273 ? -14.374 -6.077 18.845 1.00 98.69 273 ILE A O 1
ATOM 1862 N N . ASP A 1 274 ? -12.679 -6.062 17.369 1.00 98.69 274 ASP A N 1
ATOM 1863 C CA . ASP A 1 274 ? -11.737 -6.850 18.164 1.00 98.69 274 ASP A CA 1
ATOM 1864 C C . ASP A 1 274 ? -10.744 -5.925 18.885 1.00 98.69 274 ASP A C 1
ATOM 1866 O O . ASP A 1 274 ? -10.018 -5.144 18.265 1.00 98.69 274 ASP A O 1
ATOM 1870 N N . LEU A 1 275 ? -10.723 -5.978 20.215 1.00 98.62 275 LEU A N 1
ATOM 1871 C CA . LEU A 1 275 ? -9.791 -5.240 21.058 1.00 98.62 275 LEU A CA 1
ATOM 1872 C C . LEU A 1 275 ? -8.560 -6.105 21.343 1.00 98.62 275 LEU A C 1
ATOM 1874 O O . LEU A 1 275 ? -8.497 -6.816 22.352 1.00 98.62 275 LEU A O 1
ATOM 1878 N N . LEU A 1 276 ? -7.559 -6.001 20.471 1.00 98.06 276 LEU A N 1
ATOM 1879 C CA . LEU A 1 276 ? -6.360 -6.832 20.536 1.00 98.06 276 LEU A CA 1
ATOM 1880 C C . LEU A 1 276 ? -5.642 -6.675 21.884 1.00 98.06 276 LEU A C 1
ATOM 1882 O O . LEU A 1 276 ? -5.268 -5.572 22.293 1.00 98.06 276 LEU A O 1
ATOM 1886 N N . GLY A 1 277 ? -5.448 -7.799 22.580 1.00 96.50 277 GLY A N 1
ATOM 1887 C CA . GLY A 1 277 ? -4.734 -7.864 23.860 1.00 96.50 277 GLY A CA 1
ATOM 1888 C C . GLY A 1 277 ? -5.398 -7.109 25.019 1.00 96.50 277 GLY A C 1
ATOM 1889 O O . GLY A 1 277 ? -4.766 -6.917 26.061 1.00 96.50 277 GLY A O 1
ATOM 1890 N N . ALA A 1 278 ? -6.643 -6.655 24.855 1.00 97.44 278 ALA A N 1
ATOM 1891 C CA . ALA A 1 278 ? -7.390 -5.956 25.887 1.00 97.44 278 ALA A CA 1
ATOM 1892 C C . ALA A 1 278 ? -8.572 -6.797 26.360 1.00 97.44 278 ALA A C 1
ATOM 1894 O O . ALA A 1 278 ? -9.399 -7.249 25.572 1.00 97.44 278 ALA A O 1
ATOM 1895 N N . GLN A 1 279 ? -8.680 -6.965 27.675 1.00 97.25 279 GLN A N 1
ATOM 1896 C CA . GLN A 1 279 ? -9.853 -7.574 28.289 1.00 97.25 279 GLN A CA 1
ATOM 1897 C C . GLN A 1 279 ? -10.921 -6.509 28.516 1.00 97.25 279 GLN A C 1
ATOM 1899 O O . GLN A 1 279 ? -10.623 -5.462 29.094 1.00 97.25 279 GLN A O 1
ATOM 1904 N N . ALA A 1 280 ? -12.158 -6.800 28.130 1.00 98.25 280 ALA A N 1
ATOM 1905 C CA . ALA A 1 280 ? -13.331 -6.038 28.524 1.00 98.25 280 ALA A CA 1
ATOM 1906 C C . ALA A 1 280 ? -14.415 -6.967 29.082 1.00 98.25 280 ALA A C 1
ATOM 1908 O O . ALA A 1 280 ? -14.492 -8.149 28.756 1.00 98.25 280 ALA A O 1
ATOM 1909 N N . THR A 1 281 ? -15.253 -6.413 29.947 1.00 98.25 281 THR A N 1
ATOM 1910 C CA . THR A 1 281 ? -16.364 -7.105 30.609 1.00 98.25 281 THR A CA 1
ATOM 1911 C C . THR A 1 281 ? -17.722 -6.534 30.216 1.00 98.25 281 THR A C 1
ATOM 1913 O O . THR A 1 281 ? -18.734 -7.185 30.452 1.00 98.25 281 THR A O 1
ATOM 1916 N N . ALA A 1 282 ? -17.771 -5.315 29.668 1.00 98.31 282 ALA A N 1
ATOM 1917 C CA . ALA A 1 282 ? -19.011 -4.669 29.249 1.00 98.31 282 ALA A CA 1
ATOM 1918 C C . ALA A 1 282 ? -18.781 -3.688 28.092 1.00 98.31 282 ALA A C 1
ATOM 1920 O O . ALA A 1 282 ? -17.713 -3.087 27.981 1.00 98.31 282 ALA A O 1
ATOM 1921 N N . ALA A 1 283 ? -19.803 -3.519 27.255 1.00 98.38 283 ALA A N 1
ATOM 1922 C CA . ALA A 1 283 ? -19.880 -2.508 26.211 1.00 98.38 283 ALA A CA 1
ATOM 1923 C C . ALA A 1 283 ? -21.272 -1.872 26.277 1.00 98.38 283 ALA A C 1
ATOM 1925 O O . ALA A 1 283 ? -22.281 -2.564 26.155 1.00 98.38 283 ALA A O 1
ATOM 1926 N N . THR A 1 284 ? -21.327 -0.565 26.511 1.00 97.38 284 THR A N 1
ATOM 1927 C CA . THR A 1 284 ? -22.573 0.152 26.795 1.00 97.38 284 THR A CA 1
ATOM 1928 C C . THR A 1 284 ? -22.678 1.376 25.904 1.00 97.38 284 THR A C 1
ATOM 1930 O O . THR A 1 284 ? -21.755 2.191 25.847 1.00 97.38 284 THR A O 1
ATOM 1933 N N . LEU A 1 285 ? -23.818 1.528 25.235 1.00 96.94 285 LEU A N 1
ATOM 1934 C CA . LEU A 1 285 ? -24.115 2.725 24.461 1.00 96.94 285 LEU A CA 1
ATOM 1935 C C . LEU A 1 285 ? -24.474 3.886 25.395 1.00 96.94 285 LEU A C 1
ATOM 1937 O O . LEU A 1 285 ? -25.318 3.750 26.282 1.00 96.94 285 LEU A O 1
ATOM 1941 N N . GLN A 1 286 ? -23.838 5.031 25.188 1.00 95.69 286 GLN A N 1
ATOM 1942 C CA . GLN A 1 286 ? -24.160 6.295 25.844 1.00 95.69 286 GLN A CA 1
ATOM 1943 C C . GLN A 1 286 ? -24.753 7.290 24.838 1.00 95.69 286 GLN A C 1
ATOM 1945 O O . GLN A 1 286 ? -24.840 7.017 23.642 1.00 95.69 286 GLN A O 1
ATOM 1950 N N . GLY A 1 287 ? -25.165 8.464 25.325 1.00 91.62 287 GLY A N 1
ATOM 1951 C CA . GLY A 1 287 ? -25.691 9.528 24.469 1.00 91.62 287 GLY A CA 1
ATOM 1952 C C . GLY A 1 287 ? -24.714 9.933 23.358 1.00 91.62 287 GLY A C 1
ATOM 1953 O O . GLY A 1 287 ? -23.499 9.965 23.567 1.00 91.62 287 GLY A O 1
ATOM 1954 N N . GLY A 1 288 ? -25.265 10.257 22.185 1.00 90.00 288 GLY A N 1
ATOM 1955 C CA . GLY A 1 288 ? -24.486 10.595 20.990 1.00 90.00 288 GLY A CA 1
ATOM 1956 C C . GLY A 1 288 ? -23.764 9.398 20.371 1.00 90.00 288 GLY A C 1
ATOM 1957 O O . GLY A 1 288 ? -22.667 9.575 19.856 1.00 90.00 288 GLY A O 1
ATOM 1958 N N . ASP A 1 289 ? -24.332 8.193 20.484 1.00 92.75 289 ASP A N 1
ATOM 1959 C CA . ASP A 1 289 ? -23.829 6.944 19.886 1.00 92.75 289 ASP A CA 1
ATOM 1960 C C . ASP A 1 289 ? -22.390 6.582 20.282 1.00 92.75 289 ASP A C 1
ATOM 1962 O O . ASP A 1 289 ? -21.615 5.993 19.523 1.00 92.75 289 ASP A O 1
ATOM 1966 N N . ARG A 1 290 ? -22.021 6.931 21.518 1.00 96.69 290 ARG A N 1
ATOM 1967 C CA . ARG A 1 290 ? -20.712 6.611 22.090 1.00 96.69 290 ARG A CA 1
ATOM 1968 C C . ARG A 1 290 ? -20.761 5.237 22.736 1.00 96.69 290 ARG A C 1
ATOM 1970 O O . ARG A 1 290 ? -21.366 5.069 23.796 1.00 96.69 290 ARG A O 1
ATOM 1977 N N . LEU A 1 291 ? -20.090 4.266 22.132 1.00 98.25 291 LEU A N 1
ATOM 1978 C CA . LEU A 1 291 ? -19.919 2.939 22.705 1.00 98.25 291 LEU A CA 1
ATOM 1979 C C . LEU A 1 291 ? -18.768 2.968 23.713 1.00 98.25 291 LEU A C 1
ATOM 1981 O O . LEU A 1 291 ? -17.597 3.070 23.340 1.00 98.25 291 LEU A O 1
ATOM 1985 N N . VAL A 1 292 ? -19.100 2.895 24.999 1.00 98.50 292 VAL A N 1
ATOM 1986 C CA . VAL A 1 292 ? -18.122 2.849 26.089 1.00 98.50 292 VAL A CA 1
ATOM 1987 C C . VAL A 1 292 ? -17.874 1.402 26.475 1.00 98.50 292 VAL A C 1
ATOM 1989 O O . VAL A 1 292 ? -18.795 0.691 26.874 1.00 98.50 292 VAL A O 1
ATOM 1992 N N . ILE A 1 293 ? -16.620 0.974 26.366 1.00 98.75 293 ILE A N 1
ATOM 1993 C CA . ILE A 1 293 ? -16.191 -0.396 26.643 1.00 98.75 293 ILE A CA 1
ATOM 1994 C C . ILE A 1 293 ? -15.358 -0.385 27.922 1.00 98.75 293 ILE A C 1
ATOM 1996 O O . ILE A 1 293 ? -14.421 0.410 28.043 1.00 98.75 293 ILE A O 1
ATOM 2000 N N . THR A 1 294 ? -15.690 -1.244 28.885 1.00 98.69 294 THR A N 1
ATOM 2001 C CA . THR A 1 294 ? -15.055 -1.266 30.209 1.00 98.69 294 THR A CA 1
ATOM 2002 C C . THR A 1 294 ? -14.571 -2.652 30.611 1.00 98.69 294 THR A C 1
ATOM 2004 O O . THR A 1 294 ? -15.104 -3.668 30.171 1.00 98.69 294 THR A O 1
ATOM 2007 N N . ASN A 1 295 ? -13.577 -2.685 31.497 1.00 98.12 295 ASN A N 1
ATOM 2008 C CA . ASN A 1 295 ? -13.176 -3.852 32.274 1.00 98.12 295 ASN A CA 1
ATOM 2009 C C . ASN A 1 295 ? -13.438 -3.551 33.753 1.00 98.12 295 ASN A C 1
ATOM 2011 O O . ASN A 1 295 ? -12.734 -2.748 34.374 1.00 98.12 295 ASN A O 1
ATOM 2015 N N . GLY A 1 296 ? -14.522 -4.105 34.291 1.00 97.00 296 GLY A N 1
ATOM 2016 C CA . GLY A 1 296 ? -15.101 -3.641 35.545 1.00 97.00 296 GLY A CA 1
ATOM 2017 C C . GLY A 1 296 ? -15.429 -2.145 35.473 1.00 97.00 296 GLY A C 1
ATOM 2018 O O . GLY A 1 296 ? -16.188 -1.706 34.608 1.00 97.00 296 GLY A O 1
ATOM 2019 N N . ALA A 1 297 ? -14.833 -1.361 36.374 1.00 95.31 297 ALA A N 1
ATOM 2020 C CA . ALA A 1 297 ? -15.018 0.090 36.448 1.00 95.31 297 ALA A CA 1
ATOM 2021 C C . ALA A 1 297 ? -14.080 0.895 35.524 1.00 95.31 297 ALA A C 1
ATOM 2023 O O . ALA A 1 297 ? -14.263 2.102 35.363 1.00 95.31 297 ALA A O 1
ATOM 2024 N N . THR A 1 298 ? -13.065 0.265 34.929 1.00 97.69 298 THR A N 1
ATOM 2025 C CA . THR A 1 298 ? -12.066 0.960 34.109 1.00 97.69 298 THR A CA 1
ATOM 2026 C C . THR A 1 298 ? -12.537 1.055 32.665 1.00 97.69 298 THR A C 1
ATOM 2028 O O . THR A 1 298 ? -12.872 0.043 32.055 1.00 97.69 298 THR A O 1
ATOM 2031 N N . THR A 1 299 ? -12.529 2.260 32.092 1.00 98.38 299 THR A N 1
ATOM 2032 C CA . THR A 1 299 ? -12.778 2.441 30.653 1.00 98.38 299 THR A CA 1
ATOM 2033 C C . THR A 1 299 ? -11.578 1.946 29.851 1.00 98.38 299 THR A C 1
ATOM 2035 O O . THR A 1 299 ? -10.456 2.394 30.074 1.00 98.38 299 THR A O 1
ATOM 2038 N N . VAL A 1 300 ? -11.837 1.025 28.927 1.00 98.19 300 VAL A N 1
ATOM 2039 C CA . VAL A 1 300 ? -10.862 0.458 27.988 1.00 98.19 300 VAL A CA 1
ATOM 2040 C C . VAL A 1 300 ? -10.856 1.292 26.712 1.00 98.19 300 VAL A C 1
ATOM 2042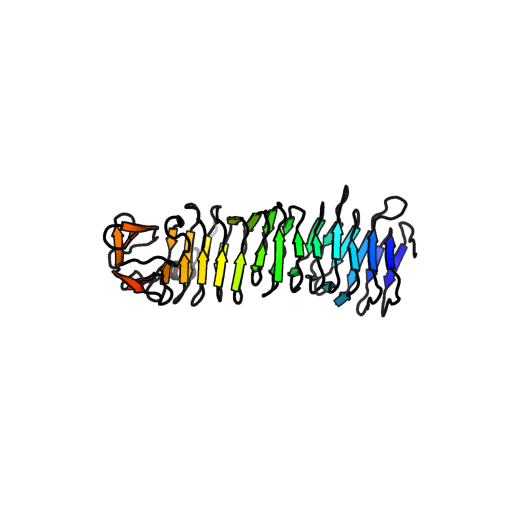 O O . VAL A 1 300 ? -9.814 1.789 26.299 1.00 98.19 300 VAL A O 1
ATOM 2045 N N . ALA A 1 301 ? -12.031 1.519 26.126 1.00 98.44 301 ALA A N 1
ATOM 2046 C CA . ALA A 1 301 ? -12.191 2.312 24.915 1.00 98.44 301 ALA A CA 1
ATOM 2047 C C . ALA A 1 301 ? -13.486 3.127 24.952 1.00 98.44 301 ALA A C 1
ATOM 2049 O O . ALA A 1 301 ? -14.445 2.801 25.655 1.00 98.44 301 ALA A O 1
ATOM 2050 N N . THR A 1 302 ? -13.523 4.191 24.160 1.00 98.44 302 THR A N 1
ATOM 2051 C CA . THR A 1 302 ? -14.764 4.882 23.812 1.00 98.44 302 THR A CA 1
ATOM 2052 C C . THR A 1 302 ? -14.762 5.104 22.315 1.00 98.44 302 THR A C 1
ATOM 2054 O O . THR A 1 302 ? -13.936 5.860 21.812 1.00 98.44 302 THR A O 1
ATOM 2057 N N . LEU A 1 303 ? -15.669 4.427 21.622 1.00 98.62 303 LEU A N 1
ATOM 2058 C CA . LEU A 1 303 ? -15.758 4.437 20.169 1.00 98.62 303 LEU A CA 1
ATOM 2059 C C . LEU A 1 303 ? -16.985 5.238 19.742 1.00 98.62 303 LEU A C 1
ATOM 2061 O O . LEU A 1 303 ? -18.048 5.126 20.354 1.00 98.62 303 LEU A O 1
ATOM 2065 N N . GLN A 1 304 ? -16.837 6.051 18.700 1.00 98.19 304 GLN A N 1
ATOM 2066 C CA . GLN A 1 304 ? -17.957 6.771 18.106 1.00 98.19 304 GLN A CA 1
ATOM 2067 C C . GLN A 1 304 ? -18.611 5.886 17.048 1.00 98.19 304 GLN A C 1
ATOM 2069 O O . GLN A 1 304 ? -17.966 5.545 16.055 1.00 98.19 304 GLN A O 1
ATOM 2074 N N . LEU A 1 305 ? -19.882 5.541 17.237 1.00 97.56 305 LEU A N 1
ATOM 2075 C CA . LEU A 1 305 ? -20.681 4.882 16.211 1.00 97.56 305 LEU A CA 1
ATOM 2076 C C . LEU A 1 305 ? -21.453 5.929 15.396 1.00 97.56 305 LEU A C 1
ATOM 2078 O O . LEU A 1 305 ? -21.825 6.983 15.911 1.00 97.56 305 LEU A O 1
ATOM 2082 N N . GLY A 1 306 ? -21.680 5.646 14.118 1.00 94.75 306 GLY A N 1
ATOM 2083 C CA . GLY A 1 306 ? -22.581 6.385 13.241 1.00 94.75 306 GLY A CA 1
ATOM 2084 C C . GLY A 1 306 ? -23.824 5.550 12.938 1.00 94.75 306 GLY A C 1
ATOM 2085 O O . GLY A 1 306 ? -23.716 4.423 12.446 1.00 94.75 306 GLY A O 1
ATOM 2086 N N . GLY A 1 307 ? -25.004 6.089 13.250 1.00 89.12 307 GLY A N 1
ATOM 2087 C CA . GLY A 1 307 ? -26.300 5.409 13.128 1.00 89.12 307 GLY A CA 1
ATOM 2088 C C . GLY A 1 307 ? -27.137 5.558 14.400 1.00 89.12 307 GLY A C 1
ATOM 2089 O O . GLY A 1 307 ? -26.759 6.316 15.278 1.00 89.12 307 GLY A O 1
ATOM 2090 N N . ASP A 1 308 ? -28.256 4.839 14.498 1.00 87.62 308 ASP A N 1
ATOM 2091 C CA . ASP A 1 308 ? -29.095 4.791 15.707 1.00 87.62 308 ASP A CA 1
ATOM 2092 C C . ASP A 1 308 ? -28.979 3.414 16.365 1.00 87.62 308 ASP A C 1
ATOM 2094 O O . ASP A 1 308 ? -29.552 2.442 15.885 1.00 87.62 308 ASP A O 1
ATOM 2098 N N . TYR A 1 309 ? -28.249 3.310 17.472 1.00 92.00 309 TYR A N 1
ATOM 2099 C CA . TYR A 1 309 ? -28.051 2.033 18.167 1.00 92.00 309 TYR A CA 1
ATOM 2100 C C . TYR A 1 309 ? -28.929 1.881 19.414 1.00 92.00 309 TYR A C 1
ATOM 2102 O O . TYR A 1 309 ? -28.680 1.002 20.237 1.00 92.00 309 TYR A O 1
ATOM 2110 N N . THR A 1 310 ? -29.970 2.698 19.583 1.00 87.56 310 THR A N 1
ATOM 2111 C CA . THR A 1 310 ? -30.777 2.720 20.818 1.00 87.56 310 THR A CA 1
ATOM 2112 C C . THR A 1 310 ? -31.491 1.399 21.126 1.00 87.56 310 THR A C 1
ATOM 2114 O O . THR A 1 310 ? -31.706 1.081 22.295 1.00 87.56 310 THR A O 1
ATOM 2117 N N . ALA A 1 311 ? -31.818 0.608 20.101 1.00 88.06 311 ALA A N 1
ATOM 2118 C CA . ALA A 1 311 ? -32.399 -0.732 20.238 1.00 88.06 311 ALA A CA 1
ATOM 2119 C C . ALA A 1 311 ? -31.353 -1.867 20.246 1.00 88.06 311 ALA A C 1
ATOM 2121 O O . ALA A 1 311 ? -31.710 -3.041 20.370 1.00 88.06 311 ALA A O 1
ATOM 2122 N N . ALA A 1 312 ? -30.069 -1.536 20.097 1.00 93.25 312 ALA A N 1
ATOM 2123 C CA . ALA A 1 312 ? -29.002 -2.511 19.973 1.00 93.25 312 ALA A CA 1
ATOM 2124 C C . ALA A 1 312 ? -28.530 -3.020 21.341 1.00 93.25 312 ALA A C 1
ATOM 2126 O O . ALA A 1 312 ? -28.466 -2.292 22.330 1.00 93.25 312 ALA A O 1
ATOM 2127 N N . THR A 1 313 ? -28.136 -4.289 21.382 1.00 95.81 313 THR A N 1
ATOM 2128 C CA . THR A 1 313 ? -27.409 -4.888 22.505 1.00 95.81 313 THR A CA 1
ATOM 2129 C C . THR A 1 313 ? -25.995 -5.214 22.055 1.00 95.81 313 THR A C 1
ATOM 2131 O O . THR A 1 313 ? -25.810 -5.890 21.041 1.00 95.81 313 THR A O 1
ATOM 2134 N N . PHE A 1 314 ? -25.008 -4.748 22.817 1.00 98.00 314 PHE A N 1
ATOM 2135 C CA . PHE A 1 314 ? -23.596 -5.011 22.571 1.00 98.00 314 PHE A CA 1
ATOM 2136 C C . PHE A 1 314 ? -23.119 -6.146 23.470 1.00 98.00 314 PHE A C 1
ATOM 2138 O O . PHE A 1 314 ? -23.296 -6.106 24.688 1.00 98.00 314 PHE A O 1
ATOM 2145 N N . ASN A 1 315 ? -22.512 -7.158 22.864 1.00 98.12 315 ASN A N 1
ATOM 2146 C CA . A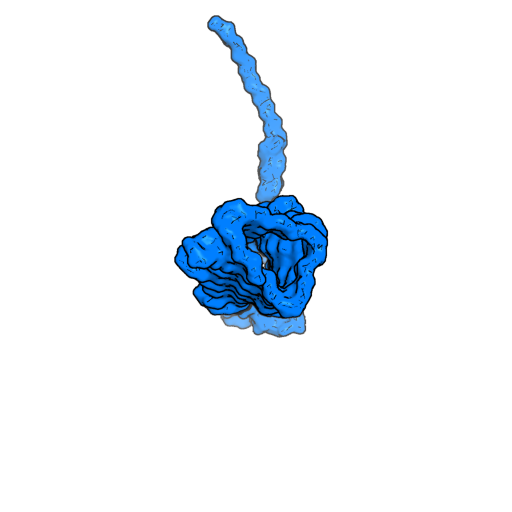SN A 1 315 ? -22.010 -8.334 23.558 1.00 98.12 315 ASN A CA 1
ATOM 2147 C C . ASN A 1 315 ? -20.489 -8.296 23.584 1.00 98.12 315 ASN A C 1
ATOM 2149 O O . ASN A 1 315 ? -19.856 -7.931 22.595 1.00 98.12 315 ASN A O 1
ATOM 2153 N N . VAL A 1 316 ? -19.918 -8.710 24.710 1.00 98.31 316 VAL A N 1
ATOM 2154 C CA . VAL A 1 316 ? -18.476 -8.741 24.944 1.00 98.31 316 VAL A CA 1
ATOM 2155 C C . VAL A 1 316 ? -18.072 -10.182 25.211 1.00 98.31 316 VAL A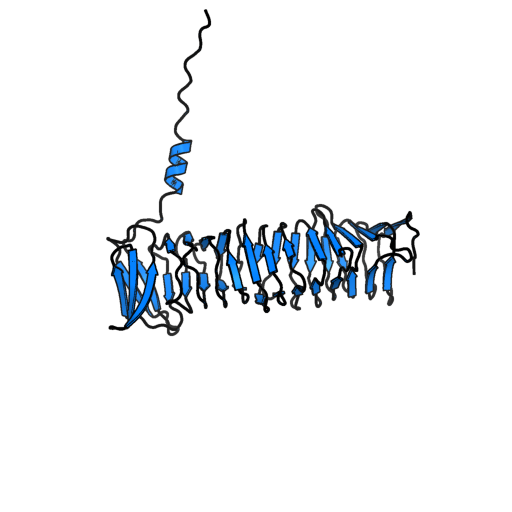 C 1
ATOM 2157 O O . VAL A 1 316 ? -18.615 -10.828 26.106 1.00 98.31 316 VAL A O 1
ATOM 2160 N N . THR A 1 317 ? -17.143 -10.699 24.414 1.00 98.12 317 THR A N 1
ATOM 2161 C CA . THR A 1 317 ? -16.694 -12.095 24.486 1.00 98.12 317 THR A CA 1
ATOM 2162 C C . THR A 1 317 ? -15.186 -12.173 24.328 1.00 98.12 317 THR A C 1
ATOM 2164 O O . THR A 1 317 ? -14.607 -11.385 23.589 1.00 98.12 317 THR A O 1
ATOM 2167 N N . SER A 1 318 ? -14.536 -13.122 25.004 1.00 97.25 318 SER A N 1
ATOM 2168 C CA . SER A 1 318 ? -13.108 -13.361 24.775 1.00 97.25 318 SER A CA 1
ATOM 2169 C C . SER A 1 318 ? -12.865 -13.799 23.329 1.00 97.25 318 SER A C 1
ATOM 2171 O O . SER A 1 318 ? -13.624 -14.600 22.784 1.00 97.25 318 SER A O 1
ATOM 2173 N N . ASP A 1 319 ? -11.788 -13.298 22.734 1.00 94.62 319 ASP A N 1
ATOM 2174 C CA . ASP A 1 319 ? -11.313 -13.682 21.399 1.00 94.62 319 ASP A CA 1
ATOM 2175 C C . ASP A 1 319 ? -10.510 -15.004 21.386 1.00 94.62 319 ASP A C 1
ATOM 2177 O O . ASP A 1 319 ? -10.095 -15.467 20.325 1.00 94.62 319 ASP A O 1
ATOM 2181 N N . GLY A 1 320 ? -10.246 -15.606 22.553 1.00 94.31 320 GLY A N 1
ATOM 2182 C CA . GLY A 1 320 ? -9.395 -16.794 22.705 1.00 94.31 320 GLY A CA 1
ATOM 2183 C C . GLY A 1 320 ? -7.882 -16.547 22.582 1.00 94.31 320 GLY A C 1
ATOM 2184 O O . GLY A 1 320 ? -7.110 -17.492 22.734 1.00 94.31 320 GLY A O 1
ATOM 2185 N N . HIS A 1 321 ? -7.450 -15.305 22.359 1.00 93.62 321 HIS A N 1
ATOM 2186 C CA . HIS A 1 321 ? -6.057 -14.900 22.129 1.00 93.62 321 HIS A CA 1
ATOM 2187 C C . HIS A 1 321 ? -5.567 -13.829 23.122 1.00 93.62 321 HIS A C 1
ATOM 2189 O O . HIS A 1 321 ? -4.439 -13.347 23.019 1.00 93.62 321 HIS A O 1
ATOM 2195 N N . GLY A 1 322 ? -6.382 -13.500 24.128 1.00 93.44 322 GLY A N 1
ATOM 2196 C CA . GLY A 1 322 ? -6.054 -12.546 25.191 1.00 93.44 322 GLY A CA 1
ATOM 2197 C C . GLY A 1 322 ? -6.646 -11.150 24.983 1.00 93.44 322 GLY A C 1
ATOM 2198 O O . GLY A 1 322 ? -6.401 -10.269 25.809 1.00 93.44 322 GLY A O 1
ATOM 2199 N N . GLY A 1 323 ? -7.420 -10.953 23.917 1.00 97.44 323 GLY A N 1
ATOM 2200 C CA . GLY A 1 323 ? -8.237 -9.781 23.644 1.00 97.44 323 GLY A CA 1
ATOM 2201 C C . GLY A 1 323 ? -9.734 -10.041 23.827 1.00 97.44 323 GLY A C 1
ATOM 2202 O O . GLY A 1 323 ? -10.169 -10.954 24.547 1.00 97.44 323 GLY A O 1
ATOM 2203 N N . THR A 1 324 ? -10.536 -9.185 23.199 1.00 98.56 324 THR A N 1
ATOM 2204 C CA . THR A 1 324 ? -11.989 -9.162 23.372 1.00 98.56 324 THR A CA 1
ATOM 2205 C C . THR A 1 324 ? -12.707 -8.765 22.092 1.00 98.56 324 THR A C 1
ATOM 2207 O O . THR A 1 324 ? -12.505 -7.666 21.586 1.00 98.56 324 THR A O 1
ATOM 2210 N N . ASN A 1 325 ? -13.659 -9.589 21.666 1.00 98.50 325 ASN A N 1
ATOM 2211 C CA . ASN A 1 325 ? -14.600 -9.254 20.609 1.00 98.50 325 ASN A CA 1
ATOM 2212 C C . ASN A 1 325 ? -15.828 -8.540 21.173 1.00 98.50 325 ASN A C 1
ATOM 2214 O O . ASN A 1 325 ? -16.515 -9.060 22.062 1.00 98.50 325 ASN A O 1
ATOM 2218 N N . VAL A 1 326 ? -16.135 -7.383 20.592 1.00 98.62 326 VAL A N 1
ATOM 2219 C CA . VAL A 1 326 ? -17.414 -6.694 20.731 1.00 98.62 326 VAL A CA 1
ATOM 2220 C C . VAL A 1 326 ? -18.253 -6.967 19.489 1.00 98.62 326 VAL A C 1
ATOM 2222 O O . VAL A 1 326 ? -17.820 -6.717 18.366 1.00 98.62 326 VAL A O 1
ATOM 2225 N N . THR A 1 327 ? -19.463 -7.475 19.698 1.00 97.94 327 THR A N 1
ATOM 2226 C CA . THR A 1 327 ? -20.449 -7.760 18.643 1.00 97.94 327 THR A CA 1
ATOM 2227 C C . THR A 1 327 ? -21.773 -7.086 18.977 1.00 97.94 327 THR A C 1
ATOM 2229 O O . THR A 1 327 ? -21.988 -6.655 20.113 1.00 97.94 327 THR A O 1
ATOM 2232 N N . VAL A 1 328 ? -22.678 -6.991 18.005 1.00 95.81 328 VAL A N 1
ATOM 2233 C CA . VAL A 1 328 ? -23.972 -6.332 18.193 1.00 95.81 328 VAL A CA 1
ATOM 2234 C C . VAL A 1 328 ? -25.136 -7.206 17.730 1.00 95.81 328 VAL A C 1
ATOM 2236 O O . VAL A 1 328 ? -25.057 -7.915 16.730 1.00 95.81 328 VAL A O 1
ATOM 2239 N N . THR A 1 329 ? -26.243 -7.150 18.466 1.00 92.94 329 THR A N 1
ATOM 2240 C CA . THR A 1 329 ? -27.534 -7.751 18.100 1.00 92.94 329 THR A CA 1
ATOM 2241 C C . THR A 1 329 ? -28.626 -6.688 18.155 1.00 92.94 329 THR A C 1
ATOM 2243 O O . THR A 1 329 ? -28.594 -5.835 19.037 1.00 92.94 329 THR A O 1
ATOM 2246 N N . GLY A 1 330 ? -29.600 -6.730 17.240 1.00 80.88 330 GLY A N 1
ATOM 2247 C CA . GLY A 1 330 ? -30.700 -5.752 17.211 1.00 80.88 330 GLY A CA 1
ATOM 2248 C C . GLY A 1 330 ? -30.312 -4.350 16.718 1.00 80.88 330 GLY A C 1
ATOM 2249 O O . GLY A 1 330 ? -31.110 -3.428 16.845 1.00 80.88 330 GLY A O 1
ATOM 2250 N N . ALA A 1 331 ? -29.107 -4.185 16.158 1.00 67.31 331 ALA A N 1
ATOM 2251 C CA . ALA A 1 331 ? -28.713 -2.963 15.458 1.00 67.31 331 ALA A CA 1
ATOM 2252 C C . ALA A 1 331 ? -29.609 -2.713 14.229 1.00 67.31 331 ALA A C 1
ATOM 2254 O O . ALA A 1 331 ? -30.149 -3.678 13.668 1.00 67.31 331 ALA A O 1
ATOM 2255 N N . PRO A 1 332 ? -29.754 -1.452 13.774 1.00 61.06 332 PRO A N 1
ATOM 2256 C CA . PRO A 1 332 ? -30.412 -1.168 12.507 1.00 61.06 332 PRO A CA 1
ATOM 2257 C C . PRO A 1 332 ? -29.770 -1.993 11.390 1.00 61.06 332 PRO A C 1
ATOM 2259 O O . PRO A 1 332 ? -28.552 -2.191 11.404 1.00 61.06 332 PRO A O 1
ATOM 2262 N N . PRO A 1 333 ? -30.548 -2.457 10.399 1.00 55.62 333 PRO A N 1
ATOM 2263 C CA . PRO A 1 333 ? -29.951 -3.009 9.192 1.00 55.62 333 PRO A CA 1
ATOM 2264 C C . PRO A 1 333 ? -28.968 -1.991 8.597 1.00 55.62 333 PRO A C 1
ATOM 2266 O O . PRO A 1 333 ? -29.231 -0.785 8.636 1.00 55.62 333 PRO A O 1
ATOM 2269 N N . ALA A 1 334 ? -27.842 -2.483 8.062 1.00 53.84 334 ALA A N 1
ATOM 2270 C CA . ALA A 1 334 ? -26.820 -1.665 7.410 1.00 53.84 334 ALA A CA 1
ATOM 2271 C C . ALA A 1 334 ? -27.480 -0.620 6.490 1.00 53.84 334 ALA A C 1
ATOM 2273 O O . ALA A 1 334 ? -28.413 -0.944 5.748 1.00 53.84 334 ALA A O 1
ATOM 2274 N N . ALA A 1 335 ? -27.053 0.642 6.603 1.00 46.84 335 ALA A N 1
ATOM 2275 C CA . ALA A 1 335 ? -27.800 1.787 6.088 1.00 46.84 335 ALA A CA 1
ATOM 2276 C C . ALA A 1 335 ? -28.258 1.599 4.617 1.00 46.84 335 ALA A C 1
ATOM 2278 O O . ALA A 1 335 ? -27.440 1.296 3.746 1.00 46.84 335 ALA A O 1
ATOM 2279 N N . PRO A 1 336 ? -29.543 1.846 4.290 1.00 43.34 336 PRO A N 1
ATOM 2280 C CA . PRO A 1 336 ? -30.132 1.604 2.970 1.00 43.34 336 PRO A CA 1
ATOM 2281 C C . PRO A 1 336 ? -29.774 2.674 1.921 1.00 43.34 336 PRO A C 1
ATOM 2283 O O . PRO A 1 336 ? -30.585 2.970 1.041 1.00 43.34 336 PRO A O 1
ATOM 2286 N N . PHE A 1 337 ? -28.574 3.267 1.957 1.00 49.09 337 PHE A N 1
ATOM 2287 C CA . PHE A 1 337 ? -28.205 4.321 0.998 1.00 49.09 337 PHE A CA 1
ATOM 2288 C C . PHE A 1 337 ? -28.226 3.819 -0.465 1.00 49.09 337 PHE A C 1
ATOM 2290 O O . PHE A 1 337 ? -28.483 4.590 -1.387 1.00 49.09 337 PHE A O 1
ATOM 2297 N N . ILE A 1 338 ? -28.088 2.504 -0.682 1.00 49.09 338 ILE A N 1
ATOM 2298 C CA . ILE A 1 338 ? -28.270 1.854 -1.993 1.00 49.09 338 ILE A CA 1
ATOM 2299 C C . ILE A 1 338 ? -29.754 1.775 -2.414 1.00 49.09 338 ILE A C 1
ATOM 2301 O O . ILE A 1 338 ? -30.069 1.952 -3.591 1.00 49.09 338 ILE A O 1
ATOM 2305 N N . ALA A 1 339 ? -30.695 1.575 -1.485 1.00 39.16 339 ALA A N 1
ATOM 2306 C CA . ALA A 1 339 ? -32.121 1.465 -1.816 1.00 39.16 339 ALA A CA 1
ATOM 2307 C C . ALA A 1 339 ? -32.748 2.824 -2.186 1.00 39.16 339 ALA A C 1
ATOM 2309 O O . ALA A 1 339 ? -33.621 2.890 -3.052 1.00 39.16 339 ALA A O 1
ATOM 2310 N N . ALA A 1 340 ? -32.267 3.918 -1.587 1.00 43.69 340 ALA A N 1
ATOM 2311 C CA . ALA A 1 340 ? -32.733 5.268 -1.905 1.00 43.69 340 ALA A CA 1
ATOM 2312 C C . ALA A 1 340 ? -32.331 5.717 -3.327 1.00 43.69 340 ALA A C 1
ATOM 2314 O O . ALA A 1 340 ? -33.135 6.341 -4.019 1.00 43.69 340 ALA A O 1
ATOM 2315 N N . MET A 1 341 ? -31.137 5.345 -3.814 1.00 48.88 341 MET A N 1
ATOM 2316 C CA . MET A 1 341 ? -30.743 5.617 -5.207 1.00 48.88 341 MET A CA 1
ATOM 2317 C C . MET A 1 341 ? -31.446 4.706 -6.224 1.00 48.88 341 MET A C 1
ATOM 2319 O O . MET A 1 341 ? -31.774 5.165 -7.318 1.00 48.88 341 MET A O 1
ATOM 2323 N N . ALA A 1 342 ? -31.767 3.459 -5.863 1.00 52.38 342 ALA A N 1
ATOM 2324 C CA . ALA A 1 342 ? -32.569 2.578 -6.717 1.00 52.38 342 ALA A CA 1
ATOM 2325 C C . ALA A 1 342 ? -34.011 3.098 -6.918 1.00 52.38 342 ALA A C 1
ATOM 2327 O O . ALA A 1 342 ? -34.583 2.928 -7.995 1.00 52.38 342 ALA A O 1
ATOM 2328 N N . GLY A 1 343 ? -34.581 3.787 -5.922 1.00 46.31 343 GLY A N 1
ATOM 2329 C CA . GLY A 1 343 ? -35.895 4.436 -6.027 1.00 46.31 343 GLY A CA 1
ATOM 2330 C C . GLY A 1 343 ? -35.903 5.722 -6.866 1.00 46.31 343 GLY A C 1
ATOM 2331 O O . GLY A 1 343 ? -36.901 6.019 -7.520 1.00 46.31 343 GLY A O 1
ATOM 2332 N N . LEU A 1 344 ? -34.787 6.459 -6.909 1.00 50.69 344 LEU A N 1
ATOM 2333 C CA . LEU A 1 344 ? -34.649 7.690 -7.704 1.00 50.69 344 LEU A CA 1
ATOM 2334 C C . LEU A 1 344 ? -34.458 7.427 -9.208 1.00 50.69 344 LEU A C 1
ATOM 2336 O O . LEU A 1 344 ? -34.794 8.285 -10.019 1.00 50.69 344 LEU A O 1
ATOM 2340 N N . GLY A 1 345 ? -33.977 6.240 -9.594 1.00 47.88 345 GLY A N 1
ATOM 2341 C CA . GLY A 1 345 ? -33.887 5.815 -10.998 1.00 47.88 345 GLY A CA 1
ATOM 2342 C C . GLY A 1 345 ? -35.197 5.274 -11.591 1.00 47.88 345 GLY A C 1
ATOM 2343 O O . GLY A 1 345 ? -35.295 5.120 -12.806 1.00 47.88 345 GLY A O 1
ATOM 2344 N N . ALA A 1 346 ? -36.203 4.991 -10.756 1.00 45.44 346 ALA A N 1
ATOM 2345 C CA . ALA A 1 346 ? -37.472 4.382 -11.170 1.00 45.44 346 ALA A CA 1
ATOM 2346 C C . ALA A 1 346 ? -38.638 5.382 -11.301 1.00 45.44 346 ALA A C 1
ATOM 2348 O O . ALA A 1 346 ? -39.722 5.001 -11.747 1.00 45.44 346 ALA A O 1
ATOM 2349 N N . ALA A 1 347 ? -38.436 6.662 -10.967 1.00 48.41 347 ALA A N 1
ATOM 2350 C CA . ALA A 1 347 ? -39.394 7.708 -11.306 1.00 48.41 347 ALA A CA 1
ATOM 2351 C C . ALA A 1 347 ? -39.319 7.977 -12.819 1.00 48.41 347 ALA A C 1
ATOM 2353 O O . ALA A 1 347 ? -38.506 8.768 -13.300 1.00 48.41 347 ALA A O 1
ATOM 2354 N N . SER A 1 348 ? -40.154 7.272 -13.586 1.00 47.75 348 SER A N 1
ATOM 2355 C CA . SER A 1 348 ? -40.379 7.543 -15.004 1.00 47.75 348 SER A CA 1
ATOM 2356 C C . SER A 1 348 ? -40.630 9.037 -15.200 1.00 47.75 348 SER A C 1
ATOM 2358 O O . SER A 1 348 ? -41.533 9.597 -14.576 1.00 47.75 348 SER A O 1
ATOM 2360 N N . HIS A 1 349 ? -39.837 9.672 -16.063 1.00 47.19 349 HIS A N 1
ATOM 2361 C CA . HIS A 1 349 ? -40.044 11.054 -16.468 1.00 47.19 349 HIS A CA 1
ATOM 2362 C C . HIS A 1 349 ? -41.464 11.182 -17.027 1.00 47.19 349 HIS A C 1
ATOM 2364 O O . HIS A 1 349 ? -41.767 10.648 -18.095 1.00 47.19 349 HIS A O 1
ATOM 2370 N N . ALA A 1 350 ? -42.347 11.859 -16.291 1.00 47.97 350 ALA A N 1
ATOM 2371 C CA . ALA A 1 350 ? -43.628 12.276 -16.832 1.00 47.97 350 ALA A CA 1
ATOM 2372 C C . ALA A 1 350 ? -43.351 13.122 -18.084 1.00 47.97 350 ALA A C 1
ATOM 2374 O O . ALA A 1 350 ? -42.537 14.046 -18.047 1.00 47.97 350 ALA A O 1
ATOM 2375 N N . ALA A 1 351 ? -43.976 12.750 -19.202 1.00 46.16 351 ALA A N 1
ATOM 2376 C CA . ALA A 1 351 ? -43.785 13.406 -20.486 1.00 46.16 351 ALA A CA 1
ATOM 2377 C C . ALA A 1 351 ? -44.034 14.919 -20.365 1.00 46.16 351 ALA A C 1
ATOM 2379 O O . ALA A 1 351 ? -45.056 15.348 -19.826 1.00 46.16 351 ALA A O 1
ATOM 2380 N N . ALA A 1 352 ? -43.095 15.719 -20.873 1.00 52.75 352 ALA A N 1
ATOM 2381 C CA . ALA A 1 352 ? -43.252 17.164 -20.951 1.00 52.75 352 ALA A CA 1
ATOM 2382 C C . ALA A 1 352 ? -44.480 17.521 -21.821 1.00 52.75 352 ALA A C 1
ATOM 2384 O O . ALA A 1 352 ? -44.700 16.873 -22.850 1.00 52.75 352 ALA A O 1
ATOM 2385 N N . PRO A 1 353 ? -45.285 18.531 -21.443 1.00 55.41 353 PRO A N 1
ATOM 2386 C CA . PRO A 1 353 ? -46.440 18.943 -22.233 1.00 55.41 353 PRO A CA 1
ATOM 2387 C C . PRO A 1 353 ? -46.006 19.484 -23.603 1.00 55.41 353 PRO A C 1
ATOM 2389 O O . PRO A 1 353 ? -45.043 20.243 -23.714 1.00 55.41 353 PRO A O 1
ATOM 2392 N N . ALA A 1 354 ? -46.729 19.075 -24.648 1.00 52.69 354 ALA A N 1
ATOM 2393 C CA . ALA A 1 354 ? -46.475 19.471 -26.027 1.00 52.69 354 ALA A CA 1
ATOM 2394 C C . ALA A 1 354 ? -46.637 20.989 -26.206 1.00 52.69 354 ALA A C 1
ATOM 2396 O O . ALA A 1 354 ? -47.676 21.560 -25.877 1.00 52.69 354 ALA A O 1
ATOM 2397 N N . TRP A 1 355 ? -45.607 21.634 -26.748 1.00 56.53 355 TRP A N 1
ATOM 2398 C CA . TRP A 1 355 ? -45.632 23.052 -27.088 1.00 56.53 355 TRP A CA 1
ATOM 2399 C C . TRP A 1 355 ? -46.365 23.251 -28.422 1.00 56.53 355 TRP A C 1
ATOM 2401 O O . TRP A 1 355 ? -45.942 22.716 -29.446 1.00 56.53 355 TRP A O 1
ATOM 2411 N N . THR A 1 356 ? -47.466 24.005 -28.418 1.00 58.59 356 THR A N 1
ATOM 2412 C CA . THR A 1 356 ? -48.167 24.444 -29.635 1.00 58.59 356 THR A CA 1
ATOM 2413 C C . THR A 1 356 ? -47.776 25.892 -29.948 1.00 58.59 356 THR A C 1
ATOM 2415 O O . THR A 1 356 ? -48.162 26.777 -29.180 1.00 58.59 356 THR A O 1
ATOM 2418 N N . PRO A 1 357 ? -47.024 26.169 -31.026 1.00 54.12 357 PRO A N 1
ATOM 2419 C CA . PRO A 1 357 ? -46.712 27.541 -31.412 1.00 54.12 357 PRO A CA 1
ATOM 2420 C C . PRO A 1 357 ? -47.929 28.242 -32.031 1.00 54.12 357 PRO A C 1
ATOM 2422 O O . PRO A 1 357 ? -48.651 27.647 -32.833 1.00 54.12 357 PRO A O 1
ATOM 2425 N N . SER A 1 358 ? -48.118 29.509 -31.655 1.00 62.66 358 SER A N 1
ATOM 2426 C CA . SER A 1 358 ? -48.982 30.497 -32.318 1.00 62.66 358 SER A CA 1
ATOM 2427 C C . SER A 1 358 ? -48.205 31.302 -33.349 1.00 62.66 358 SER A C 1
ATOM 2429 O O . SER A 1 358 ? -47.078 31.712 -32.982 1.00 62.66 358 SER A O 1
#

Sequence (358 aa):
MLGGNAHDSSTFAGTVAGAGALIFGGGTYTLGAGTILTMSSWTMRQGGDGQAVTTAVNGIVSYGGAFSQQSHTTLTIAAGDKLRLTGAASFTGSFFPATVSGAGTLTFAGGTQALNANVVLDVANWVISNDAATSLNESLTYAGAFTLAAATTLSINGEMLALTGAASLGGRIDGSGMLQLSNATKTVAGRGVIAVMVADVGTIEAARGTLAFTRAIGGGGAMSVDAGATLEADAAVASQLSMTFNGVGGVLALGRHAQFAATINGFAAGDAIDLLGAQATAATLQGGDRLVITNGATTVATLQLGGDYTAATFNVTSDGHGGTNVTVTGAPPAAPFIAAMAGLGAASHAAAPAWTPS

Radius of gyration: 26.22 Å; chains: 1; bounding box: 80×47×71 Å